Protein AF-A0AAW7XXZ5-F1 (afdb_monomer_lite)

InterPro domains:
  IPR014825 DNA alkylation repair enzyme [PF08713] (9-199)
  IPR016024 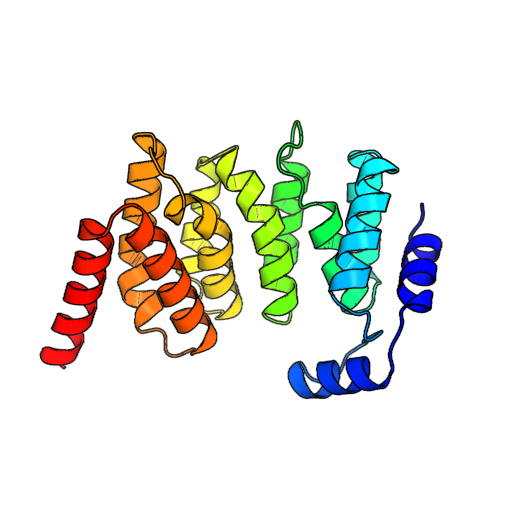Armadillo-type fold [SSF48371] (10-199)

Sequence (214 aa):
MMFDDALGALMTHADTARATELENRFGAGSYLGVPPQAMEELARSWRQEIGTPERLALARALWADGPFEARIMAAKLLTQARIKDDAEIWDQICAWISEAANWAELDALAAAGARRIVTDLSRMETVHTLAKSERVLDRRAALGLSLPLAKLAHPSEAEVNAIDDVLYWLTHALEDSDKDVSRMADTWLKSLGKHDRKRASMVRRVVQSRASDA

Structure (mmCIF, N/CA/C/O backbone):
data_AF-A0AAW7XXZ5-F1
#
_entry.id   AF-A0AAW7XXZ5-F1
#
loop_
_atom_site.group_PDB
_atom_site.id
_atom_site.type_symbol
_atom_site.label_atom_id
_atom_site.label_alt_id
_atom_site.label_comp_id
_atom_site.label_asym_id
_atom_site.label_entity_id
_atom_site.label_seq_id
_atom_site.pdbx_PDB_ins_code
_atom_site.Cartn_x
_atom_site.Cartn_y
_atom_site.Cartn_z
_atom_site.occupancy
_atom_site.B_iso_or_equiv
_atom_site.auth_seq_id
_atom_site.auth_comp_id
_atom_site.auth_asym_id
_atom_site.auth_atom_id
_atom_site.pdbx_PDB_model_num
ATOM 1 N N . MET A 1 1 ? 1.131 -0.268 -25.958 1.00 90.06 1 MET A N 1
ATOM 2 C CA . MET A 1 1 ? 2.371 -0.252 -25.164 1.00 90.06 1 MET A CA 1
ATOM 3 C C . MET A 1 1 ? 2.601 -1.653 -24.649 1.00 90.06 1 MET A C 1
ATOM 5 O O . MET A 1 1 ? 1.714 -2.191 -23.994 1.00 90.06 1 MET A O 1
ATOM 9 N N . MET A 1 2 ? 3.734 -2.241 -25.010 1.00 94.50 2 MET A N 1
ATOM 10 C CA . MET A 1 2 ? 4.159 -3.573 -24.583 1.00 94.50 2 MET A CA 1
ATOM 11 C C . MET A 1 2 ? 5.165 -3.473 -23.429 1.00 94.50 2 MET A C 1
ATOM 13 O O . MET A 1 2 ? 5.576 -2.375 -23.051 1.00 94.50 2 MET A O 1
ATOM 17 N N . PHE A 1 3 ? 5.559 -4.621 -22.871 1.00 97.00 3 PHE A N 1
ATOM 18 C CA . PHE A 1 3 ? 6.560 -4.699 -21.803 1.00 97.00 3 PHE A CA 1
ATOM 19 C C . PHE A 1 3 ? 7.856 -3.957 -22.163 1.00 97.00 3 PHE A C 1
ATOM 21 O O . PHE A 1 3 ? 8.289 -3.103 -21.393 1.00 97.00 3 PHE A O 1
ATOM 28 N N . ASP A 1 4 ? 8.414 -4.207 -23.351 1.00 97.56 4 ASP A N 1
ATOM 29 C CA . ASP A 1 4 ? 9.677 -3.596 -23.786 1.00 97.56 4 ASP A CA 1
ATOM 30 C C . ASP A 1 4 ? 9.578 -2.070 -23.926 1.00 97.56 4 ASP A C 1
ATOM 32 O O . ASP A 1 4 ? 10.497 -1.356 -23.527 1.00 97.56 4 ASP A O 1
ATOM 36 N N . ASP A 1 5 ? 8.445 -1.555 -24.422 1.00 97.19 5 ASP A N 1
ATOM 37 C CA . ASP A 1 5 ? 8.200 -0.110 -24.518 1.00 97.19 5 ASP A CA 1
ATOM 38 C C . ASP A 1 5 ? 8.212 0.535 -23.123 1.00 97.19 5 ASP A C 1
ATOM 40 O O . ASP A 1 5 ? 8.844 1.569 -22.896 1.00 97.19 5 ASP A O 1
ATOM 44 N N . ALA A 1 6 ? 7.505 -0.090 -22.175 1.00 97.69 6 ALA A N 1
ATOM 45 C CA . ALA A 1 6 ? 7.379 0.397 -20.808 1.00 97.69 6 ALA A CA 1
ATOM 46 C C . ALA A 1 6 ? 8.711 0.308 -20.050 1.00 97.69 6 ALA A C 1
ATOM 48 O O . ALA A 1 6 ? 9.088 1.251 -19.352 1.00 97.69 6 ALA A O 1
ATOM 49 N N . LEU A 1 7 ? 9.444 -0.798 -20.206 1.00 98.31 7 LEU A N 1
ATOM 50 C CA . LEU A 1 7 ? 10.763 -0.969 -19.605 1.00 98.31 7 LEU A CA 1
ATOM 51 C C . LEU A 1 7 ? 11.764 0.029 -20.194 1.00 98.31 7 LEU A C 1
ATOM 53 O O . LEU A 1 7 ? 12.467 0.695 -19.438 1.00 98.31 7 LEU A O 1
ATOM 57 N N . GLY A 1 8 ? 11.770 0.207 -21.517 1.00 98.38 8 GLY A N 1
ATOM 58 C CA . GLY A 1 8 ? 12.592 1.212 -22.188 1.00 98.38 8 GLY A CA 1
ATOM 59 C C . GLY A 1 8 ? 12.323 2.621 -21.659 1.00 98.38 8 GLY A C 1
ATOM 60 O O . GLY A 1 8 ? 13.261 3.346 -21.335 1.00 98.38 8 GLY A O 1
ATOM 61 N N . ALA A 1 9 ? 11.051 2.984 -21.475 1.00 98.25 9 ALA A N 1
ATOM 62 C CA . ALA A 1 9 ? 10.656 4.268 -20.899 1.00 98.25 9 ALA A CA 1
ATOM 63 C C . ALA A 1 9 ? 11.022 4.425 -19.411 1.00 98.25 9 ALA A C 1
ATOM 65 O O . ALA A 1 9 ? 11.263 5.541 -18.966 1.00 98.25 9 ALA A O 1
ATOM 66 N N . LEU A 1 10 ? 11.096 3.348 -18.624 1.00 98.44 10 LEU A N 1
ATOM 67 C CA . LEU A 1 10 ? 11.649 3.411 -17.264 1.00 98.44 10 LEU A CA 1
ATOM 68 C C . LEU A 1 10 ? 13.171 3.600 -17.291 1.00 98.44 10 LEU A C 1
ATOM 70 O O . LEU A 1 10 ? 13.712 4.385 -16.514 1.00 98.44 10 LEU A O 1
ATOM 74 N N . MET A 1 11 ? 13.860 2.916 -18.206 1.00 98.12 11 MET A N 1
ATOM 75 C CA . MET A 1 11 ? 15.318 2.963 -18.330 1.00 98.12 11 MET A CA 1
ATOM 76 C C . MET A 1 11 ? 15.852 4.341 -18.738 1.00 98.12 11 MET A C 1
ATOM 78 O O . MET A 1 11 ? 16.968 4.683 -18.352 1.00 98.12 11 MET A O 1
ATOM 82 N N . THR A 1 12 ? 15.074 5.171 -19.445 1.00 98.38 12 THR A N 1
ATOM 83 C CA . THR A 1 12 ? 15.472 6.566 -19.737 1.00 98.38 12 THR A CA 1
ATOM 84 C C . THR A 1 12 ? 15.622 7.425 -18.478 1.00 98.38 12 THR A C 1
ATOM 86 O O . THR A 1 12 ? 16.281 8.462 -18.522 1.00 98.38 12 THR A O 1
ATOM 89 N N . HIS A 1 13 ? 15.037 6.989 -17.359 1.00 98.38 13 HIS A N 1
ATOM 90 C CA . HIS A 1 13 ? 15.106 7.639 -16.053 1.00 98.38 13 HIS A CA 1
ATOM 91 C C . HIS A 1 13 ? 15.919 6.833 -15.026 1.00 98.38 13 HIS A C 1
ATOM 93 O O . HIS A 1 13 ? 15.821 7.112 -13.830 1.00 98.38 13 HIS A O 1
ATOM 99 N N . ALA A 1 14 ? 16.679 5.822 -15.459 1.00 98.06 14 ALA A N 1
ATOM 100 C CA . ALA A 1 14 ? 17.496 5.010 -14.565 1.00 98.06 14 ALA A CA 1
ATOM 101 C C . ALA A 1 14 ? 18.601 5.843 -13.890 1.00 98.06 14 ALA A C 1
ATOM 103 O O . ALA A 1 14 ? 19.218 6.710 -14.510 1.00 98.06 14 ALA A O 1
ATOM 104 N N . ASP A 1 15 ? 18.870 5.540 -12.621 1.00 98.38 15 ASP A N 1
ATOM 105 C CA . ASP A 1 15 ? 19.885 6.202 -11.800 1.00 98.38 15 ASP A CA 1
ATOM 106 C C . ASP A 1 15 ? 20.630 5.147 -10.974 1.00 98.38 15 ASP A C 1
ATOM 108 O O . ASP A 1 15 ? 20.085 4.523 -10.063 1.00 98.38 15 ASP A O 1
ATOM 112 N N . THR A 1 16 ? 21.908 4.946 -11.285 1.00 97.69 16 THR A N 1
ATOM 113 C CA . THR A 1 16 ? 22.735 3.907 -10.660 1.00 97.69 16 THR A CA 1
ATOM 114 C C . THR A 1 16 ? 23.033 4.175 -9.186 1.00 97.69 16 THR A C 1
ATOM 116 O O . THR A 1 16 ? 23.140 3.225 -8.404 1.00 97.69 16 THR A O 1
ATOM 119 N N . ALA A 1 17 ? 23.131 5.443 -8.772 1.00 98.12 17 ALA A N 1
ATOM 120 C CA . ALA A 1 17 ? 23.340 5.789 -7.369 1.00 98.12 17 ALA A CA 1
ATOM 121 C C . ALA A 1 17 ? 22.099 5.411 -6.558 1.00 98.12 17 ALA A C 1
ATOM 123 O O . ALA A 1 17 ? 22.195 4.729 -5.537 1.00 98.12 17 ALA A O 1
ATOM 124 N N . ARG A 1 18 ? 20.917 5.752 -7.077 1.00 98.12 18 ARG A N 1
ATOM 125 C CA . ARG A 1 18 ? 19.644 5.384 -6.456 1.00 98.12 18 ARG A CA 1
ATOM 126 C C . ARG A 1 18 ? 19.386 3.876 -6.486 1.00 98.12 18 ARG A C 1
ATOM 128 O O . ARG A 1 18 ? 18.868 3.340 -5.511 1.00 98.12 18 ARG A O 1
ATOM 135 N N . ALA A 1 19 ? 19.769 3.180 -7.556 1.00 98.19 19 ALA A N 1
ATOM 136 C CA . ALA A 1 19 ? 19.706 1.719 -7.614 1.00 98.19 19 ALA A CA 1
ATOM 137 C C . ALA A 1 19 ? 20.541 1.080 -6.489 1.00 98.19 19 ALA A C 1
ATOM 139 O O . ALA A 1 19 ? 20.056 0.195 -5.788 1.00 98.19 19 ALA A O 1
ATOM 140 N N . THR A 1 20 ? 21.745 1.608 -6.243 1.00 98.19 20 THR A N 1
ATOM 141 C CA . THR A 1 20 ? 22.618 1.170 -5.138 1.00 98.19 20 THR A CA 1
ATOM 142 C C . THR A 1 20 ? 21.987 1.451 -3.769 1.00 98.19 20 THR A C 1
ATOM 144 O O . THR A 1 20 ? 22.041 0.617 -2.867 1.00 98.19 20 THR A O 1
ATOM 147 N N . GLU A 1 21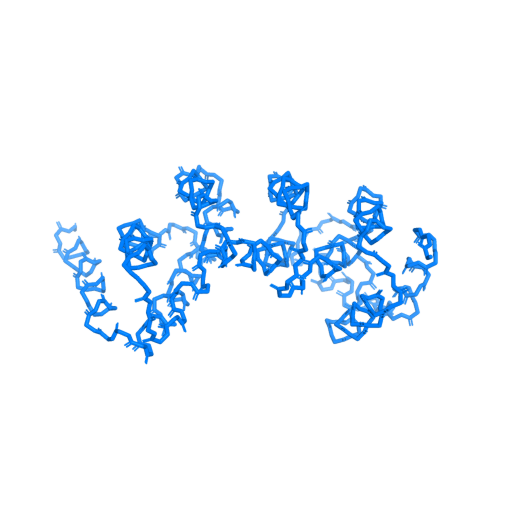 ? 21.352 2.614 -3.584 1.00 98.00 21 GLU A N 1
ATOM 148 C CA . GLU A 1 21 ? 20.611 2.921 -2.351 1.00 98.00 21 GLU A CA 1
ATOM 149 C C . GLU A 1 21 ? 19.459 1.939 -2.102 1.00 98.00 21 GLU A C 1
ATOM 151 O O . GLU A 1 21 ? 19.226 1.538 -0.959 1.00 98.00 21 GLU A O 1
ATOM 156 N N . LEU A 1 22 ? 18.733 1.558 -3.156 1.00 97.81 22 LEU A N 1
ATOM 157 C CA . LEU A 1 22 ? 17.631 0.603 -3.072 1.00 97.81 22 LEU A CA 1
ATOM 158 C C . LEU A 1 22 ? 18.133 -0.801 -2.739 1.00 97.81 22 LEU A C 1
ATOM 160 O O . LEU A 1 22 ? 17.571 -1.426 -1.843 1.00 97.81 22 LEU A O 1
ATOM 164 N N . GLU A 1 23 ? 19.215 -1.256 -3.369 1.00 97.62 23 GLU A N 1
ATOM 165 C CA . GLU A 1 23 ? 19.845 -2.539 -3.047 1.00 97.62 23 GLU A CA 1
ATOM 166 C C . GLU A 1 23 ? 20.339 -2.578 -1.594 1.00 97.62 23 GLU A C 1
ATOM 168 O O . GLU A 1 23 ? 20.050 -3.523 -0.863 1.00 97.62 23 GLU A O 1
ATOM 173 N N . ASN A 1 24 ? 20.979 -1.510 -1.111 1.00 97.69 24 ASN A N 1
ATOM 174 C CA . ASN A 1 24 ? 21.383 -1.407 0.297 1.00 97.69 24 ASN A CA 1
ATOM 175 C C . ASN A 1 24 ? 20.189 -1.444 1.263 1.00 97.69 24 ASN A C 1
ATOM 177 O O . ASN A 1 24 ? 20.318 -1.888 2.404 1.00 97.69 24 ASN A O 1
ATOM 181 N N . ARG A 1 25 ? 19.026 -0.947 0.829 1.00 95.75 25 ARG A N 1
ATOM 182 C CA . ARG A 1 25 ? 17.822 -0.851 1.658 1.00 95.75 25 ARG A CA 1
ATOM 183 C C . ARG A 1 25 ? 16.976 -2.120 1.653 1.00 95.75 25 ARG A C 1
ATOM 185 O O . ARG A 1 25 ? 16.357 -2.425 2.670 1.00 95.75 25 ARG A O 1
ATOM 192 N N . PHE A 1 26 ? 16.897 -2.802 0.516 1.00 95.81 26 PHE A N 1
ATOM 193 C CA . PHE A 1 26 ? 15.980 -3.918 0.273 1.00 95.81 26 PHE A CA 1
ATOM 194 C C . PHE A 1 26 ? 16.690 -5.255 0.032 1.00 95.81 26 PHE A C 1
ATOM 196 O O . PHE A 1 26 ? 16.030 -6.289 -0.015 1.00 95.81 26 PHE A O 1
ATOM 203 N N . GLY A 1 27 ? 18.021 -5.251 -0.049 1.00 96.12 27 GLY A N 1
ATOM 204 C CA . GLY A 1 27 ? 18.838 -6.419 -0.352 1.00 96.12 27 GLY A CA 1
ATOM 205 C C . GLY A 1 27 ? 19.036 -6.631 -1.852 1.00 96.12 27 GLY A C 1
ATOM 206 O O . GLY A 1 27 ? 18.549 -5.861 -2.684 1.00 96.12 27 GLY A O 1
ATOM 207 N N . ALA A 1 28 ? 19.760 -7.703 -2.180 1.00 95.00 28 ALA A N 1
ATOM 208 C CA . ALA A 1 28 ? 20.090 -8.076 -3.552 1.00 95.00 28 ALA A CA 1
ATOM 209 C C . ALA A 1 28 ? 18.830 -8.198 -4.425 1.00 95.00 28 ALA A C 1
ATOM 211 O O . ALA A 1 28 ? 17.847 -8.832 -4.039 1.00 95.00 28 ALA A O 1
ATOM 212 N N . GLY A 1 29 ? 18.871 -7.602 -5.615 1.00 94.81 29 GLY A N 1
ATOM 213 C CA . GLY A 1 29 ? 17.735 -7.552 -6.530 1.00 94.81 29 GLY A CA 1
ATOM 214 C C . GLY A 1 29 ? 18.048 -6.752 -7.790 1.00 94.81 29 GLY A C 1
ATOM 215 O O . GLY A 1 29 ? 19.158 -6.254 -7.965 1.00 94.81 29 GLY A O 1
ATOM 216 N N . SER A 1 30 ? 17.065 -6.633 -8.683 1.00 96.88 30 SER A N 1
ATOM 217 C CA . SER A 1 30 ? 17.185 -5.809 -9.888 1.00 96.88 30 SER A CA 1
ATOM 218 C C . SER A 1 30 ? 16.520 -4.454 -9.663 1.00 96.88 30 SER A C 1
ATOM 220 O O . SER A 1 30 ? 15.302 -4.383 -9.487 1.00 96.88 30 SER A O 1
ATOM 222 N N . TYR A 1 31 ? 17.325 -3.392 -9.671 1.00 98.38 31 TYR A N 1
ATOM 223 C CA . TYR A 1 31 ? 16.888 -2.016 -9.446 1.00 98.38 31 TYR A CA 1
ATOM 224 C C . TYR A 1 31 ? 17.361 -1.130 -10.595 1.00 98.38 31 TYR A C 1
ATOM 226 O O . TYR A 1 31 ? 18.536 -1.141 -10.960 1.00 98.38 31 TYR A O 1
ATOM 234 N N . LEU A 1 32 ? 16.447 -0.338 -11.147 1.00 98.44 32 LEU A N 1
ATOM 235 C CA . LEU A 1 32 ? 16.759 0.689 -12.142 1.00 98.44 32 LEU A CA 1
ATOM 236 C C . LEU A 1 32 ? 17.133 2.022 -11.483 1.00 98.44 32 LEU A C 1
ATOM 238 O O . LEU A 1 32 ? 17.777 2.861 -12.107 1.00 98.44 32 LEU A O 1
ATOM 242 N N . GLY A 1 33 ? 16.700 2.243 -10.240 1.00 98.38 33 GLY A N 1
ATOM 243 C CA . GLY A 1 33 ? 16.868 3.502 -9.531 1.00 98.38 33 GLY A CA 1
ATOM 244 C C . GLY A 1 33 ? 15.980 4.623 -10.061 1.00 98.38 33 GLY A C 1
ATOM 245 O O . GLY A 1 33 ? 16.324 5.787 -9.909 1.00 98.38 33 GLY A O 1
ATOM 246 N N . VAL A 1 34 ? 14.830 4.323 -10.673 1.00 98.62 34 VAL A N 1
ATOM 247 C CA . VAL A 1 34 ? 13.966 5.380 -11.226 1.00 98.62 34 VAL A CA 1
ATOM 248 C C . VAL A 1 34 ? 13.442 6.288 -10.097 1.00 98.62 34 VAL A C 1
ATOM 250 O O . VAL A 1 34 ? 12.905 5.798 -9.090 1.00 98.62 34 VAL A O 1
ATOM 253 N N . PRO A 1 35 ? 13.553 7.625 -10.220 1.00 97.81 35 PRO A N 1
ATOM 254 C CA . PRO A 1 35 ? 13.011 8.544 -9.229 1.00 97.81 35 PRO A CA 1
ATOM 255 C C . PRO A 1 35 ? 11.487 8.391 -9.059 1.00 97.81 35 PRO A C 1
ATOM 257 O O . PRO A 1 35 ? 10.765 8.263 -10.052 1.00 97.81 35 PRO A O 1
ATOM 260 N N . PRO A 1 36 ? 10.942 8.485 -7.827 1.00 96.19 36 PRO A N 1
ATOM 261 C CA . PRO A 1 36 ? 9.506 8.333 -7.591 1.00 96.19 36 PRO A CA 1
ATOM 262 C C . PRO A 1 36 ? 8.649 9.308 -8.397 1.00 96.19 36 PRO A C 1
ATOM 264 O O . PRO A 1 36 ? 7.583 8.931 -8.873 1.00 96.19 36 PRO A O 1
ATOM 267 N N . GLN A 1 37 ? 9.126 10.542 -8.580 1.00 97.06 37 GLN A N 1
ATOM 268 C CA . GLN A 1 37 ? 8.427 11.553 -9.367 1.00 97.06 37 GLN A CA 1
ATOM 269 C C . GLN A 1 37 ? 8.318 11.164 -10.850 1.00 97.06 37 GLN A C 1
ATOM 271 O O . GLN A 1 37 ? 7.230 11.263 -11.411 1.00 97.06 37 GLN A O 1
ATOM 276 N N . ALA A 1 38 ? 9.396 10.652 -11.452 1.00 98.25 38 ALA A N 1
ATOM 277 C CA . ALA A 1 38 ? 9.376 10.178 -12.836 1.00 98.25 38 ALA A CA 1
ATOM 278 C C . ALA A 1 38 ? 8.381 9.017 -13.008 1.00 98.25 38 ALA A C 1
ATOM 280 O O . ALA A 1 38 ? 7.584 9.010 -13.944 1.00 98.25 38 ALA A O 1
ATOM 281 N N . MET A 1 39 ? 8.336 8.081 -12.049 1.00 98.25 39 MET A N 1
ATOM 282 C CA . MET A 1 39 ? 7.334 7.009 -12.064 1.00 98.25 39 MET A CA 1
ATOM 283 C C . MET A 1 39 ? 5.893 7.536 -11.966 1.00 98.25 39 MET A C 1
ATOM 285 O O . MET A 1 39 ? 5.002 7.001 -12.618 1.00 98.25 39 MET A O 1
ATOM 289 N N . GLU A 1 40 ? 5.628 8.566 -11.159 1.00 97.75 40 GLU A N 1
ATOM 290 C CA . GLU A 1 40 ? 4.288 9.170 -11.073 1.00 97.75 40 GLU A CA 1
ATOM 291 C C . GLU A 1 40 ? 3.871 9.866 -12.376 1.00 97.75 40 GLU A C 1
ATOM 293 O O . GLU A 1 40 ? 2.706 9.794 -12.775 1.00 97.75 40 GLU A O 1
ATOM 298 N N . GLU A 1 41 ? 4.810 10.537 -13.042 1.00 98.19 41 GLU A N 1
ATOM 299 C CA . GLU A 1 41 ? 4.584 11.203 -14.327 1.00 98.19 41 GLU A CA 1
ATOM 300 C C . GLU A 1 41 ? 4.291 10.185 -15.436 1.00 98.19 41 GLU A C 1
ATOM 302 O O . GLU A 1 41 ? 3.247 10.287 -16.088 1.00 98.19 41 GLU A O 1
ATOM 307 N N . LEU A 1 42 ? 5.121 9.144 -15.564 1.00 98.31 42 LEU A N 1
ATOM 308 C CA . LEU A 1 42 ? 4.903 8.035 -16.500 1.00 98.31 42 LEU A CA 1
ATOM 309 C C . LEU A 1 42 ? 3.574 7.320 -16.230 1.00 98.31 42 LEU A C 1
ATOM 311 O O . LEU A 1 42 ? 2.746 7.190 -17.130 1.00 98.31 42 LEU A O 1
ATOM 315 N N . ALA A 1 43 ? 3.301 6.944 -14.975 1.00 97.75 43 ALA A N 1
ATOM 316 C CA . ALA A 1 43 ? 2.052 6.280 -14.607 1.00 97.75 43 ALA A CA 1
ATOM 317 C C . ALA A 1 43 ? 0.818 7.135 -14.923 1.00 97.75 43 ALA A C 1
ATOM 319 O O . ALA A 1 43 ? -0.256 6.606 -15.219 1.00 97.75 43 ALA A O 1
ATOM 320 N N . ARG A 1 44 ? 0.918 8.465 -14.812 1.00 96.75 44 ARG A N 1
ATOM 321 C CA . ARG A 1 44 ? -0.167 9.372 -15.202 1.00 96.75 44 ARG A CA 1
ATOM 322 C C . ARG A 1 44 ? -0.385 9.346 -16.713 1.00 96.75 44 ARG A C 1
ATOM 324 O O . ARG A 1 44 ? -1.534 9.172 -17.110 1.00 96.75 44 ARG A O 1
ATOM 331 N N . SER A 1 45 ? 0.679 9.467 -17.509 1.00 97.19 45 SER A N 1
ATOM 332 C CA . SER A 1 45 ? 0.605 9.430 -18.979 1.00 97.19 45 SER A CA 1
ATOM 333 C C . SER A 1 45 ? 0.023 8.104 -19.469 1.00 97.19 45 SER A C 1
ATOM 335 O O . SER A 1 45 ? -1.000 8.070 -20.147 1.00 97.19 45 SER A O 1
ATOM 337 N N . TRP A 1 46 ? 0.574 6.980 -19.004 1.00 97.50 46 TRP A N 1
ATOM 338 C CA . TRP A 1 46 ? 0.173 5.649 -19.469 1.00 97.50 46 TRP A CA 1
ATOM 339 C C . TRP A 1 46 ? -1.278 5.318 -19.126 1.00 97.50 46 TRP A C 1
ATOM 341 O O . TRP A 1 46 ? -1.973 4.678 -19.907 1.00 97.50 46 TRP A O 1
ATOM 351 N N . ARG A 1 47 ? -1.792 5.787 -17.982 1.00 96.06 47 ARG A N 1
ATOM 352 C CA . ARG A 1 47 ? -3.211 5.604 -17.632 1.00 96.06 47 ARG A CA 1
ATOM 353 C C . ARG A 1 47 ? -4.169 6.419 -18.500 1.00 96.06 47 ARG A C 1
ATOM 355 O O . ARG A 1 47 ? -5.349 6.083 -18.515 1.00 96.06 47 ARG A O 1
ATOM 362 N N . GLN A 1 48 ? -3.698 7.486 -19.145 1.00 94.56 48 GLN A N 1
ATOM 363 C CA . GLN A 1 48 ? -4.487 8.278 -20.093 1.00 94.56 48 GLN A CA 1
ATOM 364 C C . GLN A 1 48 ? -4.459 7.664 -21.496 1.00 94.56 48 GLN A C 1
ATOM 366 O O . GLN A 1 48 ? -5.450 7.746 -22.214 1.00 94.56 48 GLN A O 1
ATOM 371 N N . GLU A 1 49 ? -3.345 7.034 -21.863 1.00 94.88 49 GLU A N 1
ATOM 372 C CA . GLU A 1 49 ? -3.117 6.469 -23.197 1.00 94.88 49 GLU A CA 1
ATOM 373 C C . GLU A 1 49 ? -3.608 5.020 -23.342 1.00 94.88 49 GLU A C 1
ATOM 375 O O . GLU A 1 49 ? -4.004 4.610 -24.432 1.00 94.88 49 GLU A O 1
ATOM 380 N N . ILE A 1 50 ? -3.580 4.232 -22.261 1.00 95.12 50 ILE A N 1
ATOM 381 C CA . ILE A 1 50 ? -3.850 2.789 -22.287 1.00 95.12 50 ILE A CA 1
ATOM 382 C C . ILE A 1 50 ? -5.214 2.485 -21.656 1.00 95.12 50 ILE A C 1
ATOM 384 O O . ILE A 1 50 ? -5.506 2.892 -20.526 1.00 95.12 50 ILE A O 1
ATOM 388 N N . GLY A 1 51 ? -6.034 1.715 -22.378 1.00 93.31 51 GLY A N 1
ATOM 389 C CA . GLY A 1 51 ? -7.308 1.180 -21.896 1.00 93.31 51 GLY A CA 1
ATOM 390 C C . GLY A 1 51 ? -7.149 0.262 -20.679 1.00 93.31 51 GLY A C 1
ATOM 391 O O . GLY A 1 51 ? -6.073 -0.251 -20.390 1.00 93.31 51 GLY A O 1
ATOM 392 N N . THR A 1 52 ? -8.224 0.060 -19.911 1.00 93.94 52 THR A N 1
ATOM 393 C CA . THR A 1 52 ? -8.145 -0.730 -18.664 1.00 93.94 52 THR A CA 1
ATOM 394 C C . THR A 1 52 ? -7.715 -2.190 -18.888 1.00 93.94 52 THR A C 1
ATOM 396 O O . THR A 1 52 ? -6.830 -2.624 -18.146 1.00 93.94 52 THR A O 1
ATOM 399 N N . PRO A 1 53 ? -8.263 -2.938 -19.871 1.00 94.19 53 PRO A N 1
ATOM 400 C CA . PRO A 1 53 ? -7.836 -4.316 -20.129 1.00 94.19 53 PRO A CA 1
ATOM 401 C C . PRO A 1 53 ? -6.354 -4.416 -20.513 1.00 94.19 53 PRO A C 1
ATOM 403 O O . PRO A 1 53 ? -5.603 -5.187 -19.915 1.00 94.19 53 PRO A O 1
ATOM 406 N N . GLU A 1 54 ? -5.900 -3.577 -21.446 1.00 96.25 54 GLU A N 1
ATOM 407 C CA . GLU A 1 54 ? -4.507 -3.550 -21.902 1.00 96.25 54 GLU A CA 1
ATOM 408 C C . GLU A 1 54 ? -3.564 -3.123 -20.775 1.00 96.25 54 GLU A C 1
ATOM 410 O O . GLU A 1 54 ? -2.454 -3.636 -20.645 1.00 96.25 54 GLU A O 1
ATOM 415 N N . ARG A 1 55 ? -4.018 -2.216 -19.909 1.00 96.69 55 ARG A N 1
ATOM 416 C CA . ARG A 1 55 ? -3.262 -1.761 -18.745 1.00 96.69 55 ARG A CA 1
ATOM 417 C C . ARG A 1 55 ? -3.104 -2.850 -17.690 1.00 96.69 55 ARG A C 1
ATOM 419 O O . ARG A 1 55 ? -2.040 -2.929 -17.084 1.00 96.69 55 ARG A O 1
ATOM 426 N N . LEU A 1 56 ? -4.127 -3.676 -17.462 1.00 97.44 56 LEU A N 1
ATOM 427 C CA . LEU A 1 56 ? -4.007 -4.835 -16.575 1.00 97.44 56 LEU A CA 1
ATOM 428 C C . LEU A 1 56 ? -3.026 -5.864 -17.153 1.00 97.44 56 LEU A C 1
ATOM 430 O O . LEU A 1 56 ? -2.173 -6.359 -16.419 1.00 97.44 56 LEU A O 1
ATOM 434 N N . ALA A 1 57 ? -3.089 -6.129 -18.461 1.00 97.94 57 ALA A N 1
ATOM 435 C CA . ALA A 1 57 ? -2.136 -7.010 -19.133 1.00 97.94 57 ALA A CA 1
ATOM 436 C C . ALA A 1 57 ? -0.690 -6.489 -19.024 1.00 97.94 57 ALA A C 1
ATOM 438 O O . ALA A 1 57 ? 0.212 -7.243 -18.660 1.00 97.94 57 ALA A O 1
ATOM 439 N N . LEU A 1 58 ? -0.476 -5.188 -19.248 1.00 98.44 58 LEU A N 1
ATOM 440 C CA . LEU A 1 58 ? 0.833 -4.555 -19.074 1.00 98.44 58 LEU A CA 1
ATOM 441 C C . LEU A 1 58 ? 1.312 -4.627 -17.618 1.00 98.44 58 LEU A C 1
ATOM 443 O O . LEU A 1 58 ? 2.465 -4.966 -17.371 1.00 98.44 58 LEU A O 1
ATOM 447 N N . ALA A 1 59 ? 0.437 -4.345 -16.650 1.00 98.56 59 ALA A N 1
ATOM 448 C CA . ALA A 1 59 ? 0.777 -4.434 -15.233 1.00 98.56 59 ALA A CA 1
ATOM 449 C C . ALA A 1 59 ? 1.194 -5.863 -14.838 1.00 98.56 59 ALA A C 1
ATOM 451 O O . ALA A 1 59 ? 2.166 -6.027 -14.108 1.00 98.56 59 ALA A O 1
ATOM 452 N N . ARG A 1 60 ? 0.526 -6.895 -15.372 1.00 98.62 60 ARG A N 1
ATOM 453 C CA . ARG A 1 60 ? 0.928 -8.300 -15.185 1.00 98.62 60 ARG A CA 1
ATOM 454 C C . ARG A 1 60 ? 2.325 -8.590 -15.715 1.00 98.62 60 ARG A C 1
ATOM 456 O O . ARG A 1 60 ? 3.125 -9.151 -14.974 1.00 98.62 60 ARG A O 1
ATOM 463 N N . ALA A 1 61 ? 2.632 -8.164 -16.938 1.00 98.50 61 ALA A N 1
ATOM 464 C CA . ALA A 1 61 ? 3.962 -8.356 -17.517 1.00 98.50 61 ALA A CA 1
ATOM 465 C C . ALA A 1 61 ? 5.051 -7.627 -16.707 1.00 98.50 61 ALA A C 1
ATOM 467 O O . ALA A 1 61 ? 6.077 -8.207 -16.368 1.00 98.50 61 ALA A O 1
ATOM 468 N N . LEU A 1 62 ? 4.800 -6.369 -16.326 1.00 98.62 62 LEU A N 1
ATOM 469 C CA . LEU A 1 62 ? 5.733 -5.582 -15.513 1.00 98.62 62 LEU A CA 1
ATOM 470 C C . LEU A 1 62 ? 5.972 -6.189 -14.126 1.00 98.62 62 LEU A C 1
ATOM 472 O O . LEU A 1 62 ? 7.079 -6.089 -13.604 1.00 98.62 62 LEU A O 1
ATOM 476 N N . TRP A 1 63 ? 4.949 -6.796 -13.519 1.00 98.56 63 TRP A N 1
ATOM 477 C CA . TRP A 1 63 ? 5.097 -7.438 -12.218 1.00 98.56 63 TRP A CA 1
ATOM 478 C C . TRP A 1 63 ? 5.881 -8.752 -12.292 1.00 98.56 63 TRP A C 1
ATOM 480 O O . TRP A 1 63 ? 6.714 -9.016 -11.422 1.00 98.56 63 TRP A O 1
ATOM 490 N N . ALA A 1 64 ? 5.589 -9.572 -13.305 1.00 97.81 64 ALA A N 1
ATOM 491 C CA . ALA A 1 64 ? 6.162 -10.904 -13.462 1.00 97.81 64 ALA A CA 1
ATOM 492 C C . ALA A 1 64 ? 7.647 -10.860 -13.848 1.00 97.81 64 ALA A C 1
ATOM 494 O O . ALA A 1 64 ? 8.456 -11.541 -13.224 1.00 97.81 64 ALA A O 1
ATOM 495 N N . ASP A 1 65 ? 7.995 -10.027 -14.831 1.00 96.75 65 ASP A N 1
ATOM 496 C CA . ASP A 1 65 ? 9.305 -10.083 -15.494 1.00 96.75 65 ASP A CA 1
ATOM 497 C C . ASP A 1 65 ? 10.151 -8.818 -15.274 1.00 96.75 65 ASP A C 1
ATOM 499 O O . ASP A 1 65 ? 11.298 -8.729 -15.716 1.00 96.75 65 ASP A O 1
ATOM 503 N N . GLY A 1 66 ? 9.585 -7.802 -14.620 1.00 96.88 66 GLY A N 1
ATOM 504 C CA . GLY A 1 66 ? 10.221 -6.504 -14.463 1.00 96.88 66 GLY A CA 1
ATOM 505 C C . GLY A 1 66 ? 11.115 -6.373 -13.220 1.00 96.88 66 GLY A C 1
ATOM 506 O O . GLY A 1 66 ? 10.913 -7.065 -12.218 1.00 96.88 66 GLY A O 1
ATOM 507 N N . PRO A 1 67 ? 12.077 -5.428 -13.237 1.00 97.44 67 PRO A N 1
ATOM 508 C CA . PRO A 1 67 ? 12.823 -5.031 -12.044 1.00 97.44 67 PRO A CA 1
ATOM 509 C C . PRO A 1 67 ? 11.906 -4.361 -11.009 1.00 97.44 67 PRO A C 1
ATOM 511 O O . PRO A 1 67 ? 10.735 -4.075 -11.271 1.00 97.44 67 PRO A O 1
ATOM 514 N N . PHE A 1 68 ? 12.448 -4.047 -9.834 1.00 98.38 68 PHE A N 1
ATOM 515 C CA . PHE A 1 68 ? 11.710 -3.446 -8.720 1.00 98.38 68 PHE A CA 1
ATOM 516 C C . PHE A 1 68 ? 10.801 -2.274 -9.144 1.00 98.38 68 PHE A C 1
ATOM 518 O O . PHE A 1 68 ? 9.609 -2.265 -8.841 1.00 98.38 68 PHE A O 1
ATOM 525 N N . GLU A 1 69 ? 11.304 -1.305 -9.910 1.00 98.56 69 GLU A N 1
ATOM 526 C CA . GLU A 1 69 ? 10.507 -0.151 -10.346 1.00 98.56 69 GLU A CA 1
ATOM 527 C C . GLU A 1 69 ? 9.403 -0.509 -11.347 1.00 98.56 69 GLU A C 1
ATOM 529 O O . GLU A 1 69 ? 8.358 0.143 -11.353 1.00 98.56 69 GLU A O 1
ATOM 534 N N . ALA A 1 70 ? 9.576 -1.564 -12.146 1.00 98.56 70 ALA A N 1
ATOM 535 C CA . ALA A 1 70 ? 8.514 -2.076 -13.008 1.00 98.56 70 ALA A CA 1
ATOM 536 C C . ALA A 1 70 ? 7.385 -2.710 -12.178 1.00 98.56 70 ALA A C 1
ATOM 538 O O . ALA A 1 70 ? 6.213 -2.444 -12.447 1.00 98.56 70 ALA A O 1
ATOM 539 N N . ARG A 1 71 ? 7.710 -3.430 -11.096 1.00 98.56 71 ARG A N 1
ATOM 540 C CA . ARG A 1 71 ? 6.718 -3.952 -10.135 1.00 98.56 71 ARG A CA 1
ATOM 541 C C . ARG A 1 71 ? 5.962 -2.825 -9.428 1.00 98.56 71 ARG A C 1
ATOM 543 O O . ARG A 1 71 ? 4.734 -2.860 -9.325 1.00 98.56 71 ARG A O 1
ATOM 550 N N . ILE A 1 72 ? 6.659 -1.759 -9.028 1.00 98.56 72 ILE A N 1
ATOM 551 C CA . ILE A 1 72 ? 6.011 -0.540 -8.516 1.00 98.56 72 ILE A CA 1
ATOM 552 C C . ILE A 1 72 ? 5.089 0.080 -9.578 1.00 98.56 72 ILE A C 1
ATOM 554 O O . ILE A 1 72 ? 3.961 0.480 -9.272 1.00 98.56 72 ILE A O 1
ATOM 558 N N . MET A 1 73 ? 5.545 0.156 -10.828 1.00 98.62 73 MET A N 1
ATOM 559 C CA . MET A 1 73 ? 4.771 0.709 -11.936 1.00 98.62 73 MET A CA 1
ATOM 560 C C . MET A 1 73 ? 3.510 -0.113 -12.234 1.00 98.62 73 MET A C 1
ATOM 562 O O . MET A 1 73 ? 2.449 0.474 -12.455 1.00 98.62 73 MET A O 1
ATOM 566 N N . ALA A 1 74 ? 3.579 -1.445 -12.144 1.00 98.62 74 ALA A N 1
ATOM 567 C CA . ALA A 1 74 ? 2.423 -2.332 -12.264 1.00 98.62 74 ALA A CA 1
ATOM 568 C C . ALA A 1 74 ? 1.299 -1.935 -11.291 1.00 98.62 74 ALA A C 1
ATOM 570 O O . ALA A 1 74 ? 0.150 -1.745 -11.696 1.00 98.62 74 ALA A O 1
ATOM 571 N N . ALA A 1 75 ? 1.632 -1.689 -10.020 1.00 98.50 75 ALA A N 1
ATOM 572 C CA . ALA A 1 75 ? 0.666 -1.209 -9.033 1.00 98.50 75 ALA A CA 1
ATOM 573 C C . ALA A 1 75 ? 0.152 0.216 -9.341 1.00 98.50 75 ALA A C 1
ATOM 575 O O . ALA A 1 75 ? -1.051 0.498 -9.239 1.00 98.50 75 ALA A O 1
ATOM 576 N N . LYS A 1 76 ? 1.036 1.133 -9.766 1.00 98.38 76 LYS A N 1
ATOM 577 C CA . LYS A 1 76 ? 0.660 2.520 -10.112 1.00 98.38 76 LYS A CA 1
ATOM 578 C C . LYS A 1 76 ? -0.314 2.588 -11.287 1.00 98.38 76 LYS A C 1
ATOM 580 O O . LYS A 1 76 ? -1.262 3.381 -11.242 1.00 98.38 76 LYS A O 1
ATOM 585 N N . LEU A 1 77 ? -0.142 1.729 -12.291 1.00 97.88 77 LEU A N 1
ATOM 586 C CA . LEU A 1 77 ? -1.060 1.600 -13.423 1.00 97.88 77 LEU A CA 1
ATOM 587 C C . LEU A 1 77 ? -2.490 1.280 -12.966 1.00 97.88 77 LEU A C 1
ATOM 589 O O . LEU A 1 77 ? -3.451 1.822 -13.512 1.00 97.88 77 LEU A O 1
ATOM 593 N N . LEU A 1 78 ? -2.647 0.495 -11.900 1.00 97.75 78 LEU A N 1
ATOM 594 C CA . LEU A 1 78 ? -3.955 0.131 -11.347 1.00 97.75 78 LEU A CA 1
ATOM 595 C C . LEU A 1 78 ? -4.488 1.146 -10.316 1.00 97.75 78 LEU A C 1
ATOM 597 O O . LEU A 1 78 ? -5.624 1.037 -9.855 1.00 97.75 78 LEU A O 1
ATOM 601 N N . THR A 1 79 ? -3.732 2.192 -9.961 1.00 96.44 79 THR A N 1
ATOM 602 C CA . THR A 1 79 ? -4.101 3.176 -8.918 1.00 96.44 79 THR A CA 1
ATOM 603 C C . THR A 1 79 ? -5.073 4.263 -9.417 1.00 96.44 79 THR A C 1
ATOM 605 O O . THR A 1 79 ? -4.822 5.457 -9.293 1.00 96.44 79 THR A O 1
ATOM 608 N N . GLN A 1 80 ? -6.210 3.897 -10.010 1.00 93.38 80 GLN A N 1
ATOM 609 C CA . GLN A 1 80 ? -7.246 4.853 -10.449 1.00 93.38 80 GLN A CA 1
ATOM 610 C C . GLN A 1 80 ? -8.427 4.892 -9.470 1.00 93.38 80 GLN A C 1
ATOM 612 O O . GLN A 1 80 ? -8.782 3.865 -8.913 1.00 93.38 80 GLN A O 1
ATOM 617 N N . ALA A 1 81 ? -9.055 6.050 -9.242 1.00 89.81 81 ALA A N 1
ATOM 618 C CA . ALA A 1 81 ? -10.143 6.158 -8.259 1.00 89.81 81 ALA A CA 1
ATOM 619 C C . ALA A 1 81 ? -11.402 5.358 -8.630 1.00 89.81 81 ALA A C 1
ATOM 621 O O . ALA A 1 81 ? -12.084 4.862 -7.746 1.00 89.81 81 ALA A O 1
ATOM 622 N N . ARG A 1 82 ? -11.705 5.245 -9.927 1.00 89.94 82 ARG A N 1
ATOM 623 C CA . ARG A 1 82 ? -12.853 4.498 -10.445 1.00 89.94 82 ARG A CA 1
ATOM 624 C C . ARG A 1 82 ? -12.380 3.580 -11.556 1.00 89.94 82 ARG A C 1
ATOM 626 O O . ARG A 1 82 ? -11.754 4.053 -12.504 1.00 89.94 82 ARG A O 1
ATOM 633 N N . ILE A 1 83 ? -12.686 2.299 -11.422 1.00 92.38 83 ILE A N 1
ATOM 634 C CA . ILE A 1 83 ? -12.538 1.293 -12.466 1.00 92.38 83 ILE A CA 1
ATOM 635 C C . ILE A 1 83 ? -13.834 0.488 -12.445 1.00 92.38 83 ILE A C 1
ATOM 637 O O . ILE A 1 83 ? -14.301 0.112 -11.374 1.00 92.38 83 ILE A O 1
ATOM 641 N N . LYS A 1 84 ? -14.462 0.318 -13.608 1.00 89.81 84 LYS A N 1
ATOM 642 C CA . LYS A 1 84 ? -15.692 -0.466 -13.721 1.00 89.81 84 LYS A CA 1
ATOM 643 C C . LYS A 1 84 ? -15.335 -1.954 -13.675 1.00 89.81 84 LYS A C 1
ATOM 645 O O . LYS A 1 84 ? -14.322 -2.320 -14.263 1.00 89.81 84 LYS A O 1
ATOM 650 N N . ASP A 1 85 ? -16.166 -2.763 -13.020 1.00 91.06 85 ASP A N 1
ATOM 651 C CA . ASP A 1 85 ? -16.028 -4.224 -12.964 1.00 91.06 85 ASP A CA 1
ATOM 652 C C . ASP A 1 85 ? -14.611 -4.652 -12.512 1.00 91.06 85 ASP A C 1
ATOM 654 O O . ASP A 1 85 ? -13.929 -5.443 -13.155 1.00 91.06 85 ASP A O 1
ATOM 658 N N . ASP A 1 86 ? -14.134 -4.078 -11.399 1.00 96.25 86 ASP A N 1
ATOM 659 C CA . ASP A 1 86 ? -12.736 -4.156 -10.948 1.00 96.25 86 ASP A CA 1
ATOM 660 C C . ASP A 1 86 ? -12.366 -5.440 -10.177 1.00 96.25 86 ASP A C 1
ATOM 662 O O . ASP A 1 86 ? -11.324 -5.474 -9.522 1.00 96.25 86 ASP A O 1
ATOM 666 N N . ALA A 1 87 ? -13.187 -6.492 -10.253 1.00 96.94 87 ALA A N 1
ATOM 667 C CA . ALA A 1 87 ? -12.972 -7.752 -9.535 1.00 96.94 87 ALA A CA 1
ATOM 668 C C . ALA A 1 87 ? -11.630 -8.408 -9.901 1.00 96.94 87 ALA A C 1
ATOM 670 O O . ALA A 1 87 ? -10.821 -8.681 -9.022 1.00 96.94 87 ALA A O 1
ATOM 671 N N . GLU A 1 88 ? -11.330 -8.538 -11.196 1.00 97.62 88 GLU A N 1
ATOM 672 C CA . GLU A 1 88 ? -10.064 -9.127 -11.657 1.00 97.62 88 GLU A CA 1
ATOM 673 C C . GLU A 1 88 ? -8.842 -8.308 -11.200 1.00 97.62 88 GLU A C 1
ATOM 675 O O . GLU A 1 88 ? -7.782 -8.849 -10.888 1.00 97.62 88 GLU A O 1
ATOM 680 N N . ILE A 1 89 ? -8.992 -6.983 -11.124 1.00 98.06 89 ILE A N 1
ATOM 681 C CA . ILE A 1 89 ? -7.943 -6.080 -10.638 1.00 98.06 89 ILE A CA 1
ATOM 682 C C . ILE A 1 89 ? -7.733 -6.261 -9.138 1.00 98.06 89 ILE A C 1
ATOM 684 O O . ILE A 1 89 ? -6.592 -6.252 -8.679 1.00 98.06 89 ILE A O 1
ATOM 688 N N . TRP A 1 90 ? -8.816 -6.403 -8.373 1.00 98.38 90 TRP A N 1
ATOM 689 C CA . TRP A 1 90 ? -8.742 -6.684 -6.946 1.00 98.38 90 TRP A CA 1
ATOM 690 C C . TRP A 1 90 ? -8.022 -8.007 -6.676 1.00 98.38 90 TRP A C 1
ATOM 692 O O . TRP A 1 90 ? -7.037 -8.008 -5.938 1.00 98.38 90 TRP A O 1
ATOM 702 N N . ASP A 1 91 ? -8.436 -9.085 -7.341 1.00 98.38 91 ASP A N 1
ATOM 703 C CA . ASP A 1 91 ? -7.829 -10.410 -7.184 1.00 98.38 91 ASP A CA 1
ATOM 704 C C . ASP A 1 91 ? -6.337 -10.379 -7.529 1.00 98.38 91 ASP A C 1
ATOM 706 O O . ASP A 1 91 ? -5.503 -10.918 -6.797 1.00 98.38 91 ASP A O 1
ATOM 710 N N . GLN A 1 92 ? -5.978 -9.661 -8.599 1.00 98.62 92 GLN A N 1
ATOM 711 C CA . GLN A 1 92 ? -4.586 -9.491 -8.993 1.00 98.62 92 GLN A CA 1
ATOM 712 C C . GLN A 1 92 ? -3.762 -8.738 -7.941 1.00 98.62 92 GLN A C 1
ATOM 714 O O . GLN A 1 92 ? -2.634 -9.136 -7.645 1.00 98.62 92 GLN A O 1
ATOM 719 N N . ILE A 1 93 ? -4.310 -7.664 -7.364 1.00 98.62 93 ILE A N 1
ATOM 720 C CA . ILE A 1 93 ? -3.649 -6.912 -6.290 1.00 98.62 93 ILE A CA 1
ATOM 721 C C . ILE A 1 93 ? -3.459 -7.805 -5.060 1.00 98.62 93 ILE A C 1
ATOM 723 O O . ILE A 1 93 ? -2.389 -7.769 -4.459 1.00 98.62 93 ILE A O 1
ATOM 727 N N . CYS A 1 94 ? -4.449 -8.619 -4.691 1.00 98.50 94 CYS A N 1
ATOM 728 C CA . CYS A 1 94 ? -4.337 -9.549 -3.566 1.00 98.50 94 CYS A CA 1
ATOM 729 C C . CYS A 1 94 ? -3.249 -10.607 -3.790 1.00 98.50 94 CYS A C 1
ATOM 731 O O . CYS A 1 94 ? -2.449 -10.848 -2.883 1.00 98.50 94 CYS A O 1
ATOM 733 N N . ALA A 1 95 ? -3.166 -11.178 -4.996 1.00 98.50 95 ALA A N 1
ATOM 734 C CA . ALA A 1 95 ? -2.087 -12.095 -5.361 1.00 98.50 95 ALA A CA 1
ATOM 735 C C . ALA A 1 95 ? -0.714 -11.419 -5.211 1.00 98.50 95 ALA A C 1
ATOM 737 O O . ALA A 1 95 ? 0.157 -11.918 -4.501 1.00 98.50 95 ALA A O 1
ATOM 738 N N . TRP A 1 96 ? -0.553 -10.213 -5.758 1.00 98.69 96 TRP A N 1
ATOM 739 C CA . TRP A 1 96 ? 0.697 -9.458 -5.655 1.00 98.69 96 TRP A CA 1
ATOM 740 C C . TRP A 1 96 ? 1.040 -9.022 -4.235 1.00 98.69 96 TRP A C 1
ATOM 742 O O . TRP A 1 96 ? 2.214 -8.999 -3.880 1.00 98.69 96 TRP A O 1
ATOM 752 N N . ILE A 1 97 ? 0.046 -8.732 -3.389 1.00 98.44 97 ILE A N 1
ATOM 753 C CA . ILE A 1 97 ? 0.284 -8.489 -1.962 1.00 98.44 97 ILE A CA 1
ATOM 754 C C . ILE A 1 97 ? 0.950 -9.716 -1.350 1.00 98.44 97 ILE A C 1
ATOM 756 O O . ILE A 1 97 ? 1.965 -9.558 -0.682 1.00 98.44 97 ILE A O 1
ATOM 760 N N . SER A 1 98 ? 0.457 -10.927 -1.629 1.00 97.06 98 SER A N 1
ATOM 761 C CA . SER A 1 98 ? 1.056 -12.167 -1.115 1.00 97.06 98 SER A CA 1
ATOM 762 C C . SER A 1 98 ? 2.464 -12.453 -1.662 1.00 97.06 98 SER A C 1
ATOM 764 O O . SER A 1 98 ? 3.243 -13.139 -1.008 1.00 97.06 98 SER A O 1
ATOM 766 N N . GLU A 1 99 ? 2.845 -11.866 -2.795 1.00 97.19 99 GLU A N 1
ATOM 767 C CA . GLU A 1 99 ? 4.168 -12.034 -3.416 1.00 97.19 99 GLU A CA 1
ATOM 768 C C . GLU A 1 99 ? 5.164 -10.918 -3.071 1.00 97.19 99 GLU A C 1
ATOM 770 O O . GLU A 1 99 ? 6.368 -11.098 -3.242 1.00 97.19 99 GLU A O 1
ATOM 775 N N . ALA A 1 100 ? 4.679 -9.756 -2.629 1.00 97.00 100 ALA A N 1
ATOM 776 C CA . ALA A 1 100 ? 5.504 -8.573 -2.428 1.00 97.00 100 ALA A CA 1
ATOM 777 C C . ALA A 1 100 ? 6.648 -8.836 -1.438 1.00 97.00 100 ALA A C 1
ATOM 779 O O . ALA A 1 100 ? 6.432 -9.329 -0.328 1.00 97.00 100 ALA A O 1
ATOM 780 N N . ALA A 1 101 ? 7.865 -8.470 -1.839 1.00 94.38 101 ALA A N 1
ATOM 781 C CA . ALA A 1 101 ? 9.079 -8.799 -1.090 1.00 94.38 101 ALA A CA 1
ATOM 782 C C . ALA A 1 101 ? 9.447 -7.736 -0.046 1.00 94.38 101 ALA A C 1
ATOM 784 O O . ALA A 1 101 ? 10.199 -8.001 0.891 1.00 94.38 101 ALA A O 1
ATOM 785 N N . ASN A 1 102 ? 8.940 -6.512 -0.205 1.00 95.06 102 ASN A N 1
ATOM 786 C CA . ASN A 1 102 ? 9.275 -5.390 0.661 1.00 95.06 102 ASN A CA 1
ATOM 787 C C . ASN A 1 102 ? 8.099 -4.421 0.837 1.00 95.06 102 ASN A C 1
ATOM 789 O O . ASN A 1 102 ? 7.088 -4.463 0.133 1.00 95.06 102 ASN A O 1
ATOM 793 N N . TRP A 1 103 ? 8.251 -3.511 1.800 1.00 93.88 103 TRP A N 1
ATOM 794 C CA . TRP A 1 103 ? 7.204 -2.559 2.156 1.00 93.88 103 TRP A CA 1
ATOM 795 C C . TRP A 1 103 ? 6.894 -1.546 1.046 1.00 93.88 103 TRP A C 1
ATOM 797 O O . TRP A 1 103 ? 5.784 -1.027 1.016 1.00 93.88 103 TRP A O 1
ATOM 807 N N . ALA A 1 104 ? 7.825 -1.250 0.133 1.00 95.50 104 ALA A N 1
ATOM 808 C CA . ALA A 1 104 ? 7.595 -0.263 -0.921 1.00 95.50 104 ALA A CA 1
ATOM 809 C C . ALA A 1 104 ? 6.689 -0.816 -2.032 1.00 95.50 104 ALA A C 1
ATOM 811 O O . ALA A 1 104 ? 5.794 -0.104 -2.494 1.00 95.50 104 ALA A O 1
ATOM 812 N N . GLU A 1 105 ? 6.866 -2.088 -2.405 1.00 97.38 105 GLU A N 1
ATOM 813 C CA . GLU A 1 105 ? 5.918 -2.807 -3.269 1.00 97.38 105 GLU A CA 1
ATOM 814 C C . GLU A 1 105 ? 4.531 -2.842 -2.638 1.00 97.38 105 GLU A C 1
ATOM 816 O O . GLU A 1 105 ? 3.543 -2.469 -3.275 1.00 97.38 105 GLU A O 1
ATOM 821 N N . LEU A 1 106 ? 4.463 -3.204 -1.356 1.00 96.69 106 LEU A N 1
ATOM 822 C CA . LEU A 1 106 ? 3.197 -3.240 -0.639 1.00 96.69 106 LEU A CA 1
ATOM 823 C C . LEU A 1 106 ? 2.518 -1.888 -0.525 1.00 96.69 106 LEU A C 1
ATOM 825 O O . LEU A 1 106 ? 1.307 -1.824 -0.694 1.00 96.69 106 LEU A O 1
ATOM 829 N N . ASP A 1 107 ? 3.247 -0.809 -0.260 1.00 95.19 107 ASP A N 1
ATOM 830 C CA . ASP A 1 107 ? 2.644 0.519 -0.157 1.00 95.19 107 ASP A CA 1
ATOM 831 C C . ASP A 1 107 ? 2.056 0.955 -1.516 1.00 95.19 107 ASP A C 1
ATOM 833 O O . ASP A 1 107 ? 0.976 1.556 -1.562 1.00 95.19 107 ASP A O 1
ATOM 837 N N . ALA A 1 108 ? 2.706 0.60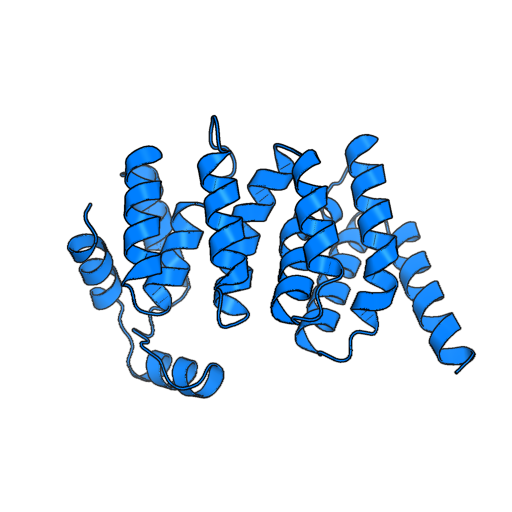0 -2.633 1.00 98.06 108 ALA A N 1
ATOM 838 C CA . ALA A 1 108 ? 2.179 0.844 -3.976 1.00 98.06 108 ALA A CA 1
ATOM 839 C C . ALA A 1 108 ? 0.924 -0.002 -4.266 1.00 98.06 108 ALA A C 1
ATOM 841 O O . ALA A 1 108 ? -0.088 0.530 -4.734 1.00 98.06 108 ALA A O 1
ATOM 842 N N . LEU A 1 109 ? 0.954 -1.296 -3.935 1.00 98.62 109 LEU A N 1
ATOM 843 C CA . LEU A 1 109 ? -0.192 -2.200 -4.073 1.00 98.62 109 LEU A CA 1
ATOM 844 C C . LEU A 1 109 ? -1.361 -1.785 -3.182 1.00 98.62 109 LEU A C 1
ATOM 846 O O . LEU A 1 109 ? -2.501 -1.765 -3.633 1.00 98.62 109 LEU A O 1
ATOM 850 N N . ALA A 1 110 ? -1.091 -1.395 -1.939 1.00 97.50 110 ALA A N 1
ATOM 851 C CA . ALA A 1 110 ? -2.095 -0.935 -0.994 1.00 97.50 110 ALA A CA 1
ATOM 852 C C . ALA A 1 110 ? -2.731 0.375 -1.461 1.00 97.50 110 ALA A C 1
ATOM 854 O O . ALA A 1 110 ? -3.943 0.530 -1.347 1.00 97.50 110 ALA A O 1
ATOM 855 N N . ALA A 1 111 ? -1.968 1.297 -2.059 1.00 97.19 111 ALA A N 1
ATOM 856 C CA . ALA A 1 111 ? -2.535 2.497 -2.675 1.00 97.19 111 ALA A CA 1
ATOM 857 C C . ALA A 1 111 ? -3.517 2.153 -3.808 1.00 97.19 111 ALA A C 1
ATOM 859 O O . ALA A 1 111 ? -4.568 2.798 -3.927 1.00 97.19 111 ALA A O 1
ATOM 860 N N . ALA A 1 112 ? -3.214 1.113 -4.593 1.00 97.94 112 ALA A N 1
ATOM 861 C CA . ALA A 1 112 ? -4.157 0.559 -5.546 1.00 97.94 112 ALA A CA 1
ATOM 862 C C . ALA A 1 112 ? -5.342 -0.103 -4.813 1.00 97.94 112 ALA A C 1
ATOM 864 O O . ALA A 1 112 ? -6.465 0.372 -4.946 1.00 97.94 112 ALA A O 1
ATOM 865 N N . GLY A 1 113 ? -5.160 -1.140 -4.004 1.00 98.31 113 GLY A N 1
ATOM 866 C CA . GLY A 1 113 ? -6.266 -1.861 -3.357 1.00 98.31 113 GLY A CA 1
ATOM 867 C C . GLY A 1 113 ? -7.176 -0.975 -2.490 1.00 98.31 113 GLY A C 1
ATOM 868 O O . GLY A 1 113 ? -8.389 -1.144 -2.471 1.00 98.31 113 GLY A O 1
ATOM 869 N N . ALA A 1 114 ? -6.644 0.081 -1.883 1.00 97.94 114 ALA A N 1
ATOM 870 C CA . ALA A 1 114 ? -7.409 1.054 -1.110 1.00 97.94 114 ALA A CA 1
ATOM 871 C C . ALA A 1 114 ? -8.572 1.696 -1.894 1.00 97.94 114 ALA A C 1
ATOM 873 O O . ALA A 1 114 ? -9.633 1.952 -1.333 1.00 97.94 114 ALA A O 1
ATOM 874 N N . ARG A 1 115 ? -8.420 1.968 -3.199 1.00 97.00 115 ARG A N 1
ATOM 875 C CA . ARG A 1 115 ? -9.527 2.529 -4.010 1.00 97.00 115 ARG A CA 1
ATOM 876 C C . ARG A 1 115 ? -10.601 1.481 -4.342 1.00 97.00 115 ARG A C 1
ATOM 878 O O . ARG A 1 115 ? -11.742 1.853 -4.597 1.00 97.00 115 ARG A O 1
ATOM 885 N N . ARG A 1 116 ? -10.238 0.194 -4.318 1.00 97.50 116 ARG A N 1
ATOM 886 C CA . ARG A 1 116 ? -11.144 -0.949 -4.513 1.00 97.50 116 ARG A CA 1
ATOM 887 C C . ARG A 1 116 ? -12.021 -1.149 -3.282 1.00 97.50 116 ARG A C 1
ATOM 889 O O . ARG A 1 116 ? -13.223 -1.315 -3.439 1.00 97.50 116 ARG A O 1
ATOM 896 N N . ILE A 1 117 ? -11.450 -1.025 -2.082 1.00 96.94 117 ILE A N 1
ATOM 897 C CA . ILE A 1 117 ? -12.195 -1.083 -0.809 1.00 96.94 117 ILE A CA 1
ATOM 898 C C . ILE A 1 117 ? -13.216 0.049 -0.698 1.00 96.94 117 ILE A C 1
ATOM 900 O O . ILE A 1 117 ? -14.347 -0.182 -0.297 1.00 96.94 117 ILE A O 1
ATOM 904 N N . VAL A 1 118 ? -12.847 1.269 -1.105 1.00 93.50 118 VAL A N 1
ATOM 905 C CA . VAL A 1 118 ? -13.784 2.412 -1.113 1.00 93.50 118 VAL A CA 1
ATOM 906 C C . VAL A 1 118 ? -14.993 2.161 -2.027 1.00 93.50 118 VAL A C 1
ATOM 908 O O . VAL A 1 118 ? -16.053 2.735 -1.809 1.00 93.50 118 VAL A O 1
ATOM 911 N N . THR A 1 119 ? -14.838 1.323 -3.055 1.00 93.31 119 THR A N 1
ATOM 912 C CA . THR A 1 119 ? -15.922 0.992 -3.993 1.00 93.31 119 THR A CA 1
ATOM 913 C C . THR A 1 119 ? -16.751 -0.202 -3.514 1.00 93.31 119 THR A C 1
ATOM 915 O O . THR A 1 119 ? -17.948 -0.253 -3.779 1.00 93.31 119 THR A O 1
ATOM 918 N N . ASP A 1 120 ? -16.132 -1.145 -2.802 1.00 96.31 120 ASP A N 1
ATOM 919 C CA . ASP A 1 120 ? -16.765 -2.361 -2.300 1.00 96.31 120 ASP A CA 1
ATOM 920 C C . ASP A 1 120 ? -16.174 -2.746 -0.935 1.00 96.31 120 ASP A C 1
ATOM 922 O O . ASP A 1 120 ? -15.057 -3.265 -0.840 1.00 96.31 120 ASP A O 1
ATOM 926 N N . LEU A 1 121 ? -16.942 -2.489 0.128 1.00 97.25 121 LEU A N 1
ATOM 927 C CA . LEU A 1 121 ? -16.531 -2.76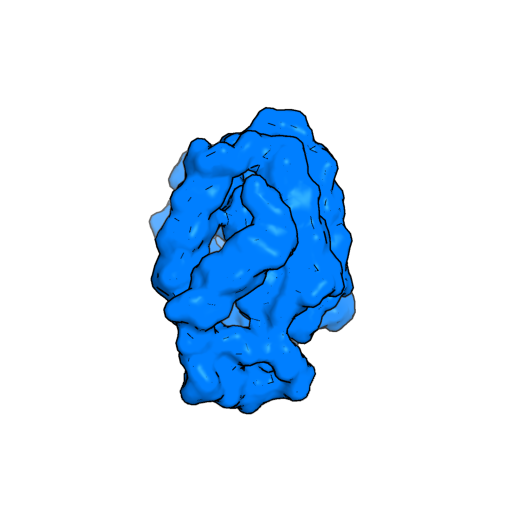0 1.507 1.00 97.25 121 LEU A CA 1
ATOM 928 C C . LEU A 1 121 ? -16.502 -4.251 1.856 1.00 97.25 121 LEU A C 1
ATOM 930 O O . LEU A 1 121 ? -15.871 -4.598 2.853 1.00 97.25 121 LEU A O 1
ATOM 934 N N . SER A 1 122 ? -17.110 -5.142 1.061 1.00 97.44 122 SER A N 1
ATOM 935 C CA . SER A 1 122 ? -17.039 -6.592 1.323 1.00 97.44 122 SER A CA 1
ATOM 936 C C . SER A 1 122 ? -15.590 -7.105 1.313 1.00 97.44 122 SER A C 1
ATOM 938 O O . SER A 1 122 ? -15.224 -8.005 2.067 1.00 97.44 122 SER A O 1
ATOM 940 N N . ARG A 1 123 ? -14.713 -6.420 0.568 1.00 98.38 123 ARG A N 1
ATOM 941 C CA . ARG A 1 123 ? -13.262 -6.649 0.495 1.00 98.38 123 ARG A CA 1
ATOM 942 C C . ARG A 1 123 ? -12.523 -6.454 1.822 1.00 98.38 123 ARG A C 1
ATOM 944 O O . ARG A 1 123 ? -11.369 -6.867 1.949 1.00 98.38 123 ARG A O 1
ATOM 951 N N . MET A 1 124 ? -13.166 -5.857 2.828 1.00 98.38 124 MET A N 1
ATOM 952 C CA . MET A 1 124 ? -12.618 -5.786 4.185 1.00 98.38 124 MET A CA 1
ATOM 953 C C . MET A 1 124 ? -12.418 -7.169 4.815 1.00 98.38 124 MET A C 1
ATOM 955 O O . MET A 1 124 ? -11.551 -7.309 5.672 1.00 98.38 124 MET A O 1
ATOM 959 N N . GLU A 1 125 ? -13.112 -8.215 4.355 1.00 98.12 125 GLU A N 1
ATOM 960 C CA . GLU A 1 125 ? -12.845 -9.594 4.791 1.00 98.12 125 GLU A CA 1
ATOM 961 C C . GLU A 1 125 ? -11.390 -10.020 4.510 1.00 98.12 125 GLU A C 1
ATOM 963 O O . GLU A 1 125 ? -10.701 -10.568 5.380 1.00 98.12 125 GLU A O 1
ATOM 968 N N . THR A 1 126 ? -10.866 -9.676 3.329 1.00 98.50 126 THR A N 1
ATOM 969 C CA . THR A 1 126 ? -9.455 -9.898 2.987 1.00 98.50 126 THR A CA 1
ATOM 970 C C . THR A 1 126 ? -8.532 -9.085 3.894 1.00 98.50 126 THR A C 1
ATOM 972 O O . THR A 1 126 ? -7.526 -9.600 4.380 1.00 98.50 126 THR A O 1
ATOM 975 N N . VAL A 1 127 ? -8.886 -7.827 4.182 1.00 98.56 127 VAL A N 1
ATOM 976 C CA . VAL A 1 127 ? -8.113 -6.951 5.080 1.00 98.56 127 VAL A CA 1
ATOM 977 C C . VAL A 1 127 ? -8.030 -7.540 6.489 1.00 98.56 127 VAL A C 1
ATOM 979 O O . VAL A 1 127 ? -6.954 -7.552 7.085 1.00 98.56 127 VAL A O 1
ATOM 982 N N . HIS A 1 128 ? -9.132 -8.080 7.011 1.00 98.19 128 HIS A N 1
ATOM 983 C CA . HIS A 1 128 ? -9.167 -8.733 8.320 1.00 98.19 128 HIS A CA 1
ATOM 984 C C . HIS A 1 128 ? -8.309 -9.997 8.373 1.00 98.19 128 HIS A C 1
ATOM 986 O O . HIS A 1 128 ? -7.698 -10.276 9.405 1.00 98.19 128 HIS A O 1
ATOM 992 N N . THR A 1 129 ? -8.232 -10.741 7.269 1.00 98.19 129 THR A N 1
ATOM 993 C CA . THR A 1 129 ? -7.342 -11.903 7.155 1.00 98.19 129 THR A CA 1
ATOM 994 C C . THR A 1 129 ? -5.876 -11.470 7.188 1.00 98.19 129 THR A C 1
ATOM 996 O O . THR A 1 129 ? -5.097 -11.992 7.983 1.00 98.19 129 THR A O 1
ATOM 999 N N . LEU A 1 130 ? -5.515 -10.448 6.406 1.00 98.25 130 LEU A N 1
ATOM 1000 C CA . LEU A 1 130 ? -4.160 -9.886 6.379 1.00 98.25 130 LEU A CA 1
ATOM 1001 C C . LEU A 1 130 ? -3.728 -9.330 7.747 1.00 98.25 130 LEU A C 1
ATOM 1003 O O . LEU A 1 130 ? -2.601 -9.562 8.176 1.00 98.25 130 LEU A O 1
ATOM 1007 N N . ALA A 1 131 ? -4.628 -8.653 8.469 1.00 98.00 131 ALA A N 1
ATOM 1008 C CA . ALA A 1 131 ? -4.347 -8.082 9.790 1.00 98.00 131 ALA A CA 1
ATOM 1009 C C . ALA A 1 131 ? -3.981 -9.138 10.852 1.00 98.00 131 ALA A C 1
ATOM 1011 O O . ALA A 1 131 ? -3.318 -8.812 11.836 1.00 98.00 131 ALA A O 1
ATOM 1012 N N . LYS A 1 132 ? -4.398 -10.395 10.652 1.00 96.62 132 LYS A N 1
ATOM 1013 C CA . LYS A 1 132 ? -4.125 -11.532 11.547 1.00 96.62 132 LYS A CA 1
ATOM 1014 C C . LYS A 1 132 ? -2.935 -12.387 11.100 1.00 96.62 132 LYS A C 1
ATOM 1016 O O . LYS A 1 132 ? -2.593 -13.340 11.792 1.00 96.62 132 LYS A O 1
ATOM 1021 N N . SER A 1 133 ? -2.330 -12.083 9.953 1.00 97.00 133 SER A N 1
ATOM 1022 C CA . SER A 1 133 ? -1.231 -12.872 9.396 1.00 97.00 133 SER A CA 1
ATOM 1023 C C . SER A 1 133 ? 0.035 -12.773 10.253 1.00 97.00 133 SER A C 1
ATOM 1025 O O . SER A 1 133 ? 0.393 -11.707 10.765 1.00 97.00 133 SER A O 1
ATOM 1027 N N . GLU A 1 134 ? 0.774 -13.877 10.355 1.00 95.75 134 GLU A N 1
ATOM 1028 C CA . GLU A 1 134 ? 2.107 -13.895 10.967 1.00 95.75 134 GLU A CA 1
ATOM 1029 C C . GLU A 1 134 ? 3.123 -13.094 10.137 1.00 95.75 134 GLU A C 1
ATOM 1031 O O . GLU A 1 134 ? 4.088 -12.544 10.680 1.00 95.75 134 GLU A O 1
ATOM 1036 N N . ARG A 1 135 ? 2.881 -12.943 8.828 1.00 96.06 135 ARG A N 1
ATOM 1037 C CA . ARG A 1 135 ? 3.758 -12.186 7.938 1.00 96.06 135 ARG A CA 1
ATOM 1038 C C . ARG A 1 135 ? 3.599 -10.685 8.179 1.00 96.06 135 ARG A C 1
ATOM 1040 O O . ARG A 1 135 ? 2.554 -10.099 7.913 1.00 96.06 135 ARG A O 1
ATOM 1047 N N . VAL A 1 136 ? 4.682 -10.043 8.615 1.00 96.19 136 VAL A N 1
ATOM 1048 C CA . VAL A 1 136 ? 4.767 -8.590 8.882 1.00 96.19 136 VAL A CA 1
ATOM 1049 C C . VAL A 1 136 ? 4.211 -7.751 7.725 1.00 96.19 136 VAL A C 1
ATOM 1051 O O . VAL A 1 136 ? 3.425 -6.824 7.924 1.00 96.19 136 VAL A O 1
ATOM 1054 N N . LEU A 1 137 ? 4.602 -8.111 6.503 1.00 96.62 137 LEU A N 1
ATOM 1055 C CA . LEU A 1 137 ? 4.188 -7.448 5.272 1.00 96.62 137 LEU A CA 1
ATOM 1056 C C . LEU A 1 137 ? 2.657 -7.472 5.086 1.00 96.62 137 LEU A C 1
ATOM 1058 O O . LEU A 1 137 ? 2.069 -6.447 4.744 1.00 96.62 137 LEU A O 1
ATOM 1062 N N . ASP A 1 138 ? 1.980 -8.569 5.421 1.00 97.75 138 ASP A N 1
ATOM 1063 C CA . ASP A 1 138 ? 0.516 -8.660 5.309 1.00 97.75 138 ASP A CA 1
ATOM 1064 C C . ASP A 1 138 ? -0.184 -7.733 6.301 1.00 97.75 138 ASP A C 1
ATOM 1066 O O . ASP A 1 138 ? -1.096 -6.992 5.928 1.00 97.75 138 ASP A O 1
ATOM 1070 N N . ARG A 1 139 ? 0.285 -7.700 7.553 1.00 97.81 139 ARG A N 1
ATOM 1071 C CA . ARG A 1 139 ? -0.273 -6.797 8.571 1.00 97.81 139 ARG A CA 1
ATOM 1072 C C . ARG A 1 139 ? -0.100 -5.333 8.173 1.00 97.81 139 ARG A C 1
ATOM 1074 O O . ARG A 1 139 ? -1.022 -4.530 8.329 1.00 97.81 139 ARG A O 1
ATOM 1081 N N . ARG A 1 140 ? 1.045 -4.979 7.575 1.00 97.38 140 ARG A N 1
ATOM 1082 C CA . ARG A 1 140 ? 1.254 -3.647 6.985 1.00 97.38 140 ARG A CA 1
ATOM 1083 C C . ARG A 1 140 ? 0.293 -3.385 5.821 1.00 97.38 140 ARG A C 1
ATOM 1085 O O . ARG A 1 140 ? -0.281 -2.297 5.746 1.00 97.38 140 ARG A O 1
ATOM 1092 N N . ALA A 1 141 ? 0.092 -4.363 4.939 1.00 98.00 141 ALA A N 1
ATOM 1093 C CA . ALA A 1 141 ? -0.832 -4.247 3.815 1.00 98.00 141 ALA A CA 1
ATOM 1094 C C . ALA A 1 141 ? -2.267 -3.985 4.296 1.00 98.00 141 ALA A C 1
ATOM 1096 O O . ALA A 1 141 ? -2.926 -3.094 3.762 1.00 98.00 141 ALA A O 1
ATOM 1097 N N . ALA A 1 142 ? -2.722 -4.664 5.355 1.00 98.50 142 ALA A N 1
ATOM 1098 C CA . ALA A 1 142 ? -4.039 -4.440 5.953 1.00 98.50 142 ALA A CA 1
ATOM 1099 C C . ALA A 1 142 ? -4.247 -2.979 6.400 1.00 98.50 142 ALA A C 1
ATOM 1101 O O . ALA A 1 142 ? -5.286 -2.365 6.129 1.00 98.50 142 ALA A O 1
ATOM 1102 N N . LEU A 1 143 ? -3.229 -2.384 7.030 1.00 98.56 143 LEU A N 1
ATOM 1103 C CA . LEU A 1 143 ? -3.240 -0.974 7.428 1.00 98.56 143 LEU A CA 1
ATOM 1104 C C . LEU A 1 143 ? -3.265 -0.026 6.221 1.00 98.56 143 LEU A C 1
ATOM 1106 O O . LEU A 1 143 ? -3.994 0.965 6.230 1.00 98.56 143 LEU A O 1
ATOM 1110 N N . GLY A 1 144 ? -2.490 -0.317 5.174 1.00 98.19 144 GLY A N 1
ATOM 1111 C CA . GLY A 1 144 ? -2.465 0.488 3.949 1.00 98.19 144 GLY A CA 1
ATOM 1112 C C . GLY A 1 144 ? -3.781 0.448 3.176 1.00 98.19 144 GLY A C 1
ATOM 1113 O O . GLY A 1 144 ? -4.295 1.492 2.769 1.00 98.19 144 GLY A O 1
ATOM 1114 N N . LEU A 1 145 ? -4.346 -0.748 3.026 1.00 98.62 145 LEU A N 1
ATOM 1115 C CA . LEU A 1 145 ? -5.611 -1.003 2.344 1.00 98.62 145 LEU A CA 1
ATOM 1116 C C . LEU A 1 145 ? -6.787 -0.284 3.020 1.00 98.62 145 LEU A C 1
ATOM 1118 O O . LEU A 1 145 ? -7.586 0.359 2.341 1.00 98.62 145 LEU A O 1
ATOM 1122 N N . SER A 1 146 ? -6.860 -0.335 4.353 1.00 98.56 146 SER A N 1
ATOM 1123 C CA . SER A 1 146 ? -7.943 0.279 5.137 1.00 98.56 146 SER A CA 1
ATOM 1124 C C . SER A 1 146 ? -7.757 1.774 5.421 1.00 98.56 146 SER A C 1
ATOM 1126 O O . SER A 1 146 ? -8.685 2.430 5.893 1.00 98.56 146 SER A O 1
ATOM 1128 N N . LEU A 1 147 ? -6.589 2.359 5.129 1.00 98.31 147 LEU A N 1
ATOM 1129 C CA . LEU A 1 147 ? -6.283 3.763 5.433 1.00 98.31 147 LEU A CA 1
ATOM 1130 C C . LEU A 1 147 ? -7.305 4.798 4.911 1.00 98.31 147 LEU A C 1
ATOM 1132 O O . LEU A 1 147 ? -7.481 5.819 5.582 1.00 98.31 147 LEU A O 1
ATOM 1136 N N . PRO A 1 148 ? -7.972 4.629 3.748 1.00 97.56 148 PRO A N 1
ATOM 1137 C CA . PRO A 1 148 ? -9.008 5.567 3.318 1.00 97.56 148 PRO A CA 1
ATOM 1138 C C . PRO A 1 148 ? -10.161 5.712 4.310 1.00 97.56 148 PRO A C 1
ATOM 1140 O O . PRO A 1 148 ? -10.671 6.821 4.447 1.00 97.56 148 PRO A O 1
ATOM 1143 N N . LEU A 1 149 ? -10.525 4.644 5.033 1.00 98.12 149 LEU A N 1
ATOM 1144 C CA . LEU A 1 149 ? -11.608 4.669 6.021 1.00 98.12 149 LEU A CA 1
ATOM 1145 C C . LEU A 1 149 ? -11.319 5.686 7.134 1.00 98.12 149 LEU A C 1
ATOM 1147 O O . LEU A 1 149 ? -12.178 6.485 7.493 1.00 98.12 149 LEU A O 1
ATOM 1151 N N . ALA A 1 150 ? -10.066 5.758 7.594 1.00 98.06 150 ALA A N 1
ATOM 1152 C CA . ALA A 1 150 ? -9.624 6.735 8.593 1.00 98.06 150 ALA A CA 1
ATOM 1153 C C . ALA A 1 150 ? -9.668 8.198 8.112 1.00 98.06 150 ALA A C 1
ATOM 1155 O O . ALA A 1 150 ? -9.452 9.112 8.904 1.00 98.06 150 ALA A O 1
ATOM 1156 N N . LYS A 1 151 ? -9.882 8.444 6.815 1.00 97.31 151 LYS A N 1
ATOM 1157 C CA . LYS A 1 151 ? -9.907 9.787 6.211 1.00 97.31 151 LYS A CA 1
ATOM 1158 C C . LYS A 1 151 ? -11.321 10.248 5.851 1.00 97.31 151 LYS A C 1
ATOM 1160 O O . LYS A 1 151 ? -11.477 11.334 5.292 1.00 97.31 151 LYS A O 1
ATOM 1165 N N . LEU A 1 152 ? -12.341 9.435 6.130 1.00 96.50 152 LEU A N 1
ATOM 1166 C CA . LEU A 1 152 ? -13.731 9.785 5.862 1.00 96.50 152 LEU A CA 1
ATOM 1167 C C . LEU A 1 152 ? -14.198 10.877 6.832 1.00 96.50 152 LEU A C 1
ATOM 1169 O O . LEU A 1 152 ? -14.070 10.746 8.046 1.00 96.50 152 LEU A O 1
ATOM 1173 N N . ALA A 1 153 ? -14.758 11.959 6.289 1.00 94.69 153 ALA A N 1
ATOM 1174 C CA . ALA A 1 153 ? -15.320 13.043 7.096 1.00 94.69 153 ALA A CA 1
ATOM 1175 C C . ALA A 1 153 ? -16.726 12.710 7.628 1.00 94.69 153 ALA A C 1
ATOM 1177 O O . ALA A 1 153 ? -17.063 13.071 8.753 1.00 94.69 153 ALA A O 1
ATOM 1178 N N . HIS A 1 154 ? -17.532 12.017 6.818 1.00 95.12 154 HIS A N 1
ATOM 1179 C CA . HIS A 1 154 ? -18.917 11.653 7.118 1.00 95.12 154 HIS A CA 1
ATOM 1180 C C . HIS A 1 154 ? -19.171 10.200 6.688 1.00 95.12 154 HIS A C 1
ATOM 1182 O O . HIS A 1 154 ? -19.814 9.984 5.661 1.00 95.12 154 HIS A O 1
ATOM 1188 N N . PRO A 1 155 ? -18.598 9.211 7.401 1.00 97.00 155 PRO A N 1
ATOM 1189 C CA . PRO A 1 155 ? -18.777 7.808 7.050 1.00 97.00 155 PRO A CA 1
ATOM 1190 C C . PRO A 1 155 ? -20.249 7.396 7.184 1.00 97.00 155 PRO A C 1
ATOM 1192 O O . PRO A 1 155 ? -20.943 7.805 8.118 1.00 97.00 155 PRO A O 1
ATOM 1195 N N . SER A 1 156 ? -20.708 6.568 6.253 1.00 97.69 156 SER A N 1
ATOM 1196 C CA . SER A 1 156 ? -21.957 5.813 6.359 1.00 97.69 156 SER A CA 1
ATOM 1197 C C . SER A 1 156 ? -21.903 4.805 7.511 1.00 97.69 156 SER A C 1
ATOM 1199 O O . SER A 1 156 ? -20.840 4.516 8.053 1.00 97.69 156 SER A O 1
ATOM 1201 N N . GLU A 1 157 ? -23.045 4.221 7.873 1.00 97.81 157 GLU A N 1
ATOM 1202 C CA . GLU A 1 157 ? -23.113 3.204 8.931 1.00 97.81 157 GLU A CA 1
ATOM 1203 C C . GLU A 1 157 ? -22.217 1.987 8.639 1.00 97.81 157 GLU A C 1
ATOM 1205 O O . GLU A 1 157 ? -21.479 1.534 9.511 1.00 97.81 157 GLU A O 1
ATOM 1210 N N . ALA A 1 158 ? -22.203 1.508 7.391 1.00 97.75 158 ALA A N 1
ATOM 1211 C CA . ALA A 1 158 ? -21.335 0.406 6.982 1.00 97.75 158 ALA A CA 1
ATOM 1212 C C . ALA A 1 158 ? -19.842 0.766 7.099 1.00 97.75 158 ALA A C 1
ATOM 1214 O O . ALA A 1 158 ? -19.039 -0.047 7.554 1.00 97.75 158 ALA A O 1
ATOM 1215 N N . GLU A 1 159 ? -19.465 1.996 6.737 1.00 98.31 159 GLU A N 1
ATOM 1216 C CA . GLU A 1 159 ? -18.088 2.479 6.884 1.00 98.31 159 GLU A CA 1
ATOM 1217 C C . GLU A 1 159 ? -17.709 2.685 8.352 1.00 98.31 159 GLU A C 1
ATOM 1219 O O . GLU A 1 159 ? -16.571 2.416 8.723 1.00 98.31 159 GLU A O 1
ATOM 1224 N N . VAL A 1 160 ? -18.645 3.121 9.200 1.00 97.94 160 VAL A N 1
ATOM 1225 C CA . VAL A 1 160 ? -18.438 3.204 10.652 1.00 97.94 160 VAL A CA 1
ATOM 1226 C C . VAL A 1 160 ? -18.138 1.825 11.230 1.00 97.94 160 VAL A C 1
ATOM 1228 O O . VAL A 1 160 ? -17.163 1.693 11.966 1.00 97.94 160 VAL A O 1
ATOM 1231 N N . ASN A 1 161 ? -18.904 0.801 10.852 1.00 97.38 161 ASN A N 1
ATOM 1232 C CA . ASN A 1 161 ? -18.654 -0.568 11.302 1.00 97.38 161 ASN A CA 1
ATOM 1233 C C . ASN A 1 161 ? -17.270 -1.059 10.847 1.00 97.38 161 ASN A C 1
ATOM 1235 O O . ASN A 1 161 ? -16.502 -1.564 11.659 1.00 97.38 161 ASN A O 1
ATOM 1239 N N . ALA A 1 162 ? -16.899 -0.808 9.586 1.00 98.12 162 ALA A N 1
ATOM 1240 C CA . ALA A 1 162 ? -15.567 -1.147 9.082 1.00 98.12 162 ALA A CA 1
ATOM 1241 C C . ALA A 1 162 ? -14.441 -0.380 9.808 1.00 98.12 162 ALA A C 1
ATOM 1243 O O . ALA A 1 162 ? -13.366 -0.928 10.041 1.00 98.12 162 ALA A O 1
ATOM 1244 N N . ILE A 1 163 ? -14.663 0.885 10.183 1.00 98.44 163 ILE A N 1
ATOM 1245 C CA . ILE A 1 163 ? -13.725 1.660 11.010 1.00 98.44 163 ILE A CA 1
ATOM 1246 C C . ILE A 1 163 ? -13.584 1.018 12.390 1.00 98.44 163 ILE A C 1
ATOM 1248 O O . ILE A 1 163 ? -12.458 0.841 12.850 1.00 98.44 163 ILE A O 1
ATOM 1252 N N . ASP A 1 164 ? -14.691 0.671 13.046 1.00 97.50 164 ASP A N 1
ATOM 1253 C CA . ASP A 1 164 ? -14.682 0.090 14.390 1.00 97.50 164 ASP A CA 1
ATOM 1254 C C . ASP A 1 164 ? -14.003 -1.301 14.396 1.00 97.50 164 ASP A C 1
ATOM 1256 O O . ASP A 1 164 ? -13.206 -1.581 15.299 1.00 97.50 164 ASP A O 1
ATOM 1260 N N . ASP A 1 165 ? -14.183 -2.109 13.342 1.00 96.94 165 ASP A N 1
ATOM 1261 C CA . ASP A 1 165 ? -13.429 -3.354 13.125 1.00 96.94 165 ASP A CA 1
ATOM 1262 C C . ASP A 1 165 ? -11.919 -3.095 13.027 1.00 96.94 165 ASP A C 1
ATOM 1264 O O . ASP A 1 165 ? -11.119 -3.784 13.670 1.00 96.94 165 ASP A O 1
ATOM 1268 N N . VAL A 1 166 ? -11.510 -2.070 12.265 1.00 98.38 166 VAL A N 1
ATOM 1269 C CA . VAL A 1 166 ? -10.099 -1.665 12.182 1.00 98.38 166 VAL A CA 1
ATOM 1270 C C . VAL A 1 166 ? -9.572 -1.247 13.544 1.00 98.38 166 VAL A C 1
ATOM 1272 O O . VAL A 1 166 ? -8.501 -1.693 13.946 1.00 98.38 166 VAL A O 1
ATOM 1275 N N . LEU A 1 167 ? -10.325 -0.439 14.292 1.00 98.19 167 LEU A N 1
ATOM 1276 C CA . LEU A 1 167 ? -9.913 0.031 15.613 1.00 98.19 167 LEU A CA 1
ATOM 1277 C C . LEU A 1 167 ? -9.658 -1.101 16.603 1.00 98.19 167 LEU A C 1
ATOM 1279 O O . LEU A 1 167 ? -8.739 -0.986 17.419 1.00 98.19 167 LEU A O 1
ATOM 1283 N N . TYR A 1 168 ? -10.420 -2.191 16.514 1.00 95.25 168 TYR A N 1
ATOM 1284 C CA . TYR A 1 168 ? -10.220 -3.358 17.362 1.00 95.25 168 TYR A CA 1
ATOM 1285 C C . TYR A 1 168 ? -8.808 -3.939 17.199 1.00 95.25 168 TYR A C 1
ATOM 1287 O O . TYR A 1 168 ? -8.048 -4.018 18.172 1.00 95.25 168 TYR A O 1
ATOM 1295 N N . TRP A 1 169 ? -8.410 -4.294 15.975 1.00 96.50 169 TRP A N 1
ATOM 1296 C CA . TRP A 1 169 ? -7.086 -4.876 15.738 1.00 96.50 169 TRP A CA 1
ATOM 1297 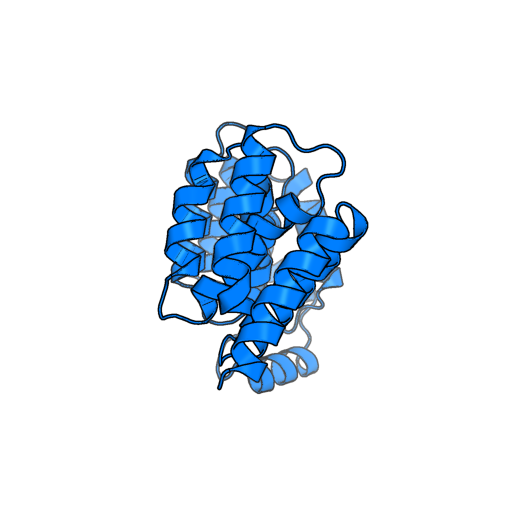C C . TRP A 1 169 ? -5.967 -3.825 15.689 1.00 96.50 169 TRP A C 1
ATOM 1299 O O . TRP A 1 169 ? -4.815 -4.156 15.970 1.00 96.50 169 TRP A O 1
ATOM 1309 N N . LEU A 1 170 ? -6.290 -2.547 15.463 1.00 97.75 170 LEU A N 1
ATOM 1310 C CA . LEU A 1 170 ? -5.335 -1.439 15.532 1.00 97.75 170 LEU A CA 1
ATOM 1311 C C . LEU A 1 170 ? -4.703 -1.306 16.922 1.00 97.75 170 LEU A C 1
ATOM 1313 O O . LEU A 1 170 ? -3.536 -0.935 17.013 1.00 97.75 170 LEU A O 1
ATOM 1317 N N . THR A 1 171 ? -5.433 -1.640 17.997 1.00 96.56 171 THR A N 1
ATOM 1318 C CA . THR A 1 171 ? -4.856 -1.656 19.357 1.00 96.56 171 THR A CA 1
ATOM 1319 C C . THR A 1 171 ? -3.637 -2.572 19.446 1.00 96.56 171 THR A C 1
ATOM 1321 O O . THR A 1 171 ? -2.630 -2.171 20.008 1.00 96.56 171 THR A O 1
ATOM 1324 N N . HIS A 1 172 ? -3.695 -3.750 18.822 1.00 95.38 172 HIS A N 1
ATOM 1325 C CA . HIS A 1 172 ? -2.578 -4.693 18.769 1.00 95.38 172 HIS A CA 1
ATOM 1326 C C . HIS A 1 172 ? -1.516 -4.261 17.752 1.00 95.38 172 HIS A C 1
ATOM 1328 O O . HIS A 1 172 ? -0.329 -4.350 18.035 1.00 95.38 172 HIS A O 1
ATOM 1334 N N . ALA A 1 173 ? -1.922 -3.736 16.590 1.00 97.25 173 ALA A N 1
ATOM 1335 C CA . ALA A 1 173 ? -0.979 -3.279 15.566 1.00 97.25 173 ALA A CA 1
ATOM 1336 C C . ALA A 1 173 ? -0.105 -2.097 16.035 1.00 97.25 173 ALA A C 1
ATOM 1338 O O . ALA A 1 173 ? 1.023 -1.945 15.577 1.00 97.25 173 ALA A O 1
ATOM 1339 N N . LEU A 1 174 ? -0.597 -1.262 16.958 1.00 97.62 174 LEU A N 1
ATOM 1340 C CA . LEU A 1 174 ? 0.192 -0.199 17.600 1.00 97.62 174 LEU A CA 1
ATOM 1341 C C . LEU A 1 174 ? 1.295 -0.744 18.518 1.00 97.62 174 LEU A C 1
ATOM 1343 O O . LEU A 1 174 ? 2.287 -0.053 18.739 1.00 97.62 174 LEU A O 1
ATOM 1347 N N . GLU A 1 175 ? 1.114 -1.959 19.029 1.00 96.06 175 GLU A N 1
ATOM 1348 C CA . GLU A 1 175 ? 2.040 -2.679 19.908 1.00 96.06 175 GLU A CA 1
ATOM 1349 C C . GLU A 1 175 ? 2.850 -3.736 19.134 1.00 96.06 175 GLU A C 1
ATOM 1351 O O . GLU A 1 175 ? 3.550 -4.546 19.739 1.00 96.06 175 GLU A O 1
ATOM 1356 N N . ASP A 1 176 ? 2.759 -3.751 17.797 1.00 96.88 176 ASP A N 1
ATOM 1357 C CA . ASP A 1 176 ? 3.447 -4.739 16.969 1.00 96.88 176 ASP A CA 1
ATOM 1358 C C . ASP A 1 176 ? 4.965 -4.672 17.184 1.00 96.88 176 ASP A C 1
ATOM 1360 O O . ASP A 1 176 ? 5.572 -3.595 17.175 1.00 96.88 176 ASP A O 1
ATOM 1364 N N . SER A 1 177 ? 5.580 -5.846 17.349 1.00 94.69 177 SER A N 1
ATOM 1365 C CA . SER A 1 177 ? 7.033 -5.993 17.481 1.00 94.69 177 SER A CA 1
ATOM 1366 C C . SER A 1 177 ? 7.797 -5.429 16.279 1.00 94.69 177 SER A C 1
ATOM 1368 O O . SER A 1 177 ? 8.935 -4.973 16.423 1.00 94.69 177 SER A O 1
ATOM 1370 N N . ASP A 1 178 ? 7.167 -5.424 15.100 1.00 96.19 178 ASP A N 1
ATOM 1371 C CA . ASP A 1 178 ? 7.709 -4.798 13.910 1.00 96.19 178 ASP A CA 1
ATOM 1372 C C . ASP A 1 178 ? 7.435 -3.283 13.898 1.00 96.19 178 ASP A C 1
ATOM 1374 O O . ASP A 1 178 ? 6.301 -2.792 13.969 1.00 96.19 178 ASP A O 1
ATOM 1378 N N . LYS A 1 179 ? 8.517 -2.509 13.774 1.00 94.56 179 LYS A N 1
ATOM 1379 C CA . LYS A 1 179 ? 8.470 -1.040 13.827 1.00 94.56 179 LYS A CA 1
ATOM 1380 C C . LYS A 1 179 ? 7.791 -0.415 12.613 1.00 94.56 179 LYS A C 1
ATOM 1382 O O . LYS A 1 179 ? 7.277 0.700 12.715 1.00 94.56 179 LYS A O 1
ATOM 1387 N N . ASP A 1 180 ? 7.819 -1.074 11.460 1.00 92.75 180 ASP A N 1
ATOM 1388 C CA . ASP A 1 180 ? 7.196 -0.551 10.251 1.00 92.75 180 ASP A CA 1
ATOM 1389 C C . ASP A 1 180 ? 5.682 -0.786 10.270 1.00 92.75 180 ASP A C 1
ATOM 1391 O O . ASP A 1 180 ? 4.939 0.097 9.826 1.00 92.75 180 ASP A O 1
ATOM 1395 N N . VAL A 1 181 ? 5.209 -1.894 10.852 1.00 96.69 181 VAL A N 1
ATOM 1396 C CA . VAL A 1 181 ? 3.775 -2.119 11.116 1.00 96.69 181 VAL A CA 1
ATOM 1397 C C . VAL A 1 181 ? 3.245 -1.108 12.131 1.00 96.69 181 VAL A C 1
ATOM 1399 O O . VAL A 1 181 ? 2.308 -0.367 11.820 1.00 96.69 181 VAL A O 1
ATOM 1402 N N . SER A 1 182 ? 3.880 -0.985 13.298 1.00 97.31 182 SER A N 1
ATOM 1403 C CA . SER A 1 182 ? 3.426 -0.056 14.348 1.00 97.31 182 SER A CA 1
ATOM 1404 C C . SER A 1 182 ? 3.473 1.416 13.916 1.00 97.31 182 SER A C 1
ATOM 1406 O O . SER A 1 182 ? 2.562 2.190 14.225 1.00 97.31 182 SER A O 1
ATOM 1408 N N . ARG A 1 183 ? 4.457 1.823 13.098 1.00 96.50 183 ARG A N 1
ATOM 1409 C CA . ARG A 1 183 ? 4.487 3.174 12.495 1.00 96.50 183 ARG A CA 1
ATOM 1410 C C . ARG A 1 183 ? 3.334 3.404 11.516 1.00 96.50 183 ARG A C 1
ATOM 1412 O O . ARG A 1 183 ? 2.786 4.512 11.450 1.00 96.50 183 ARG A O 1
ATOM 1419 N N . MET A 1 184 ? 2.965 2.386 10.741 1.00 97.44 184 MET A N 1
ATOM 1420 C CA . MET A 1 184 ? 1.818 2.474 9.840 1.00 97.44 184 MET A CA 1
ATOM 1421 C C . MET A 1 184 ? 0.500 2.526 10.630 1.00 97.44 184 MET A C 1
ATOM 1423 O O . MET A 1 184 ? -0.382 3.317 10.291 1.00 97.44 184 MET A O 1
ATOM 1427 N N . ALA A 1 185 ? 0.401 1.794 11.743 1.00 98.25 185 ALA A N 1
ATOM 1428 C CA . ALA A 1 185 ? -0.735 1.853 12.662 1.00 98.25 185 ALA A CA 1
ATOM 1429 C C . ALA A 1 185 ? -0.896 3.244 13.297 1.00 98.25 185 ALA A C 1
ATOM 1431 O O . ALA A 1 185 ? -1.989 3.815 13.285 1.00 98.25 185 ALA A O 1
ATOM 1432 N N . ASP A 1 186 ? 0.194 3.861 13.764 1.00 98.19 186 ASP A N 1
ATOM 1433 C CA . ASP A 1 186 ? 0.153 5.237 14.275 1.00 98.19 186 ASP A CA 1
ATOM 1434 C C . ASP A 1 186 ? -0.230 6.246 13.174 1.00 98.19 186 ASP A C 1
ATOM 1436 O O . ASP A 1 186 ? -0.980 7.189 13.432 1.00 98.19 186 ASP A O 1
ATOM 1440 N N . THR A 1 187 ? 0.199 6.027 11.925 1.00 98.00 187 THR A N 1
ATOM 1441 C CA . THR A 1 187 ? -0.222 6.840 10.765 1.00 98.00 187 THR A CA 1
ATOM 1442 C C . THR A 1 187 ? -1.725 6.728 10.499 1.00 98.00 187 THR A C 1
ATOM 1444 O O . THR A 1 187 ? -2.396 7.742 10.251 1.00 98.00 187 THR A O 1
ATOM 1447 N N . TRP A 1 188 ? -2.271 5.515 10.581 1.00 98.50 188 TRP A N 1
ATOM 1448 C CA . TRP A 1 188 ? -3.703 5.268 10.457 1.00 98.50 188 TRP A CA 1
ATOM 1449 C C . TRP A 1 188 ? -4.463 6.005 11.567 1.00 98.50 188 TRP A C 1
ATOM 1451 O O . TRP A 1 188 ? -5.345 6.819 11.286 1.00 98.50 188 TRP A O 1
ATOM 1461 N N . LEU A 1 189 ? -4.035 5.843 12.824 1.00 98.50 189 LEU A N 1
ATOM 1462 C CA . LEU A 1 189 ? -4.671 6.470 13.985 1.00 98.50 189 LEU A CA 1
ATOM 1463 C C . LEU A 1 189 ? -4.614 8.003 13.939 1.00 98.50 189 LEU A C 1
ATOM 1465 O O . LEU A 1 189 ? -5.588 8.682 14.268 1.00 98.50 189 LEU A O 1
ATOM 1469 N N . LYS A 1 190 ? -3.480 8.569 13.509 1.00 98.38 190 LYS A N 1
ATOM 1470 C CA . LYS A 1 190 ? -3.321 10.015 13.284 1.00 98.38 190 LYS A CA 1
ATOM 1471 C C . LYS A 1 190 ? -4.244 10.530 12.185 1.00 98.38 190 LYS A C 1
ATOM 1473 O O . LYS A 1 190 ? -4.714 11.660 12.288 1.00 98.38 190 LYS A O 1
ATOM 1478 N N . SER A 1 191 ? -4.489 9.734 11.144 1.00 98.25 191 SER A N 1
ATOM 1479 C CA . SER A 1 191 ? -5.431 10.095 10.080 1.00 98.25 191 SER A CA 1
ATOM 1480 C C . SER A 1 191 ? -6.855 10.156 10.627 1.00 98.25 191 SER A C 1
ATOM 1482 O O . SER A 1 191 ? -7.492 11.197 10.477 1.00 98.25 191 SER A O 1
ATOM 1484 N N . LEU A 1 192 ? -7.282 9.130 11.377 1.00 98.44 192 LEU A N 1
ATOM 1485 C CA . LEU A 1 192 ? -8.592 9.120 12.031 1.00 98.44 192 LEU A CA 1
ATOM 1486 C C . LEU A 1 192 ? -8.755 10.311 12.975 1.00 98.44 192 LEU A C 1
ATOM 1488 O O . LEU A 1 192 ? -9.767 10.997 12.924 1.00 98.44 192 LEU A O 1
ATOM 1492 N N . GLY A 1 193 ? -7.744 10.621 13.791 1.00 98.06 193 GLY A N 1
ATOM 1493 C CA . GLY A 1 193 ? -7.807 11.715 14.765 1.00 98.06 193 GLY A CA 1
ATOM 1494 C C . GLY A 1 193 ? -8.054 13.107 14.166 1.00 98.06 193 GLY A C 1
ATOM 1495 O O . GLY A 1 193 ? -8.477 14.008 14.890 1.00 98.06 193 GLY A O 1
ATOM 1496 N N . LYS A 1 194 ? -7.838 13.304 12.857 1.00 97.50 194 LYS A N 1
ATOM 1497 C CA . LYS A 1 194 ? -8.205 14.552 12.162 1.00 97.50 194 LYS A CA 1
ATOM 1498 C C . LYS A 1 194 ? -9.720 14.711 11.999 1.00 97.50 194 LYS A C 1
ATOM 1500 O O . LYS A 1 194 ? -10.188 15.843 11.923 1.00 97.50 194 LYS A O 1
ATOM 1505 N N . HIS A 1 195 ? -10.460 13.603 11.983 1.00 96.50 195 HIS A N 1
ATOM 1506 C CA . HIS A 1 195 ? -11.906 13.548 11.753 1.00 96.50 195 HIS A CA 1
ATOM 1507 C C . HIS A 1 195 ? -12.682 13.095 13.003 1.00 96.50 195 HIS A C 1
ATOM 1509 O O . HIS A 1 195 ? -13.728 13.657 13.309 1.00 96.50 195 HIS A O 1
ATOM 1515 N N . ASP A 1 196 ? -12.133 12.159 13.784 1.00 96.56 196 ASP A N 1
ATOM 1516 C CA . ASP A 1 196 ? -12.716 11.628 15.019 1.00 96.56 196 ASP A CA 1
ATOM 1517 C C . ASP A 1 196 ? -11.655 11.511 16.130 1.00 96.56 196 ASP A C 1
ATOM 1519 O O . ASP A 1 196 ? -11.050 10.463 16.384 1.00 96.56 196 ASP A O 1
ATOM 1523 N N . ARG A 1 197 ? -11.421 12.627 16.833 1.00 96.94 197 ARG A N 1
ATOM 1524 C CA . ARG A 1 197 ? -10.490 12.670 17.975 1.00 96.94 197 ARG A CA 1
ATOM 1525 C C . ARG A 1 197 ? -10.918 11.742 19.107 1.00 96.94 197 ARG A C 1
ATOM 1527 O O . ARG A 1 197 ? -10.057 11.214 19.802 1.00 96.94 197 ARG A O 1
ATOM 1534 N N . LYS A 1 198 ? -12.227 11.557 19.314 1.00 96.75 198 LYS A N 1
ATOM 1535 C CA . LYS A 1 198 ? -12.755 10.781 20.441 1.00 96.75 198 LYS A CA 1
ATOM 1536 C C . LYS A 1 198 ? -12.374 9.312 20.290 1.00 96.75 198 LYS A C 1
ATOM 1538 O O . LYS A 1 198 ? -11.777 8.757 21.215 1.00 96.75 198 LYS A O 1
ATOM 1543 N N . ARG A 1 199 ? -12.656 8.710 19.128 1.00 96.50 199 ARG A N 1
ATOM 1544 C CA . ARG A 1 199 ? -12.241 7.333 18.822 1.00 96.50 199 ARG A CA 1
ATOM 1545 C C . ARG A 1 199 ? -10.722 7.190 18.869 1.00 96.50 199 ARG A C 1
ATOM 1547 O O . ARG A 1 199 ? -10.216 6.290 19.535 1.00 96.50 199 ARG A O 1
ATOM 1554 N N . ALA A 1 200 ? -9.987 8.126 18.266 1.00 97.38 200 ALA A N 1
ATOM 1555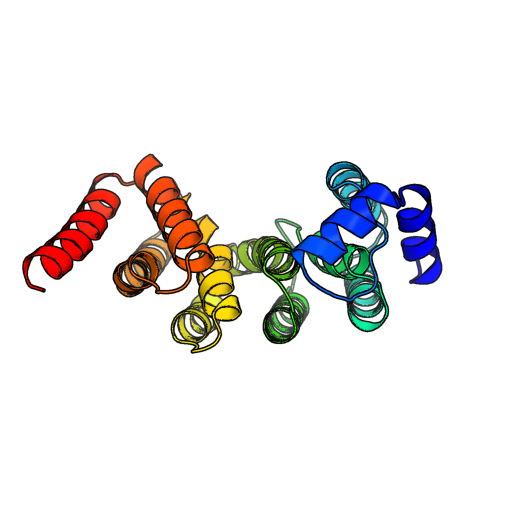 C CA . ALA A 1 200 ? -8.527 8.063 18.262 1.00 97.38 200 ALA A CA 1
ATOM 1556 C C . ALA A 1 200 ? -7.914 8.105 19.679 1.00 97.38 200 ALA A C 1
ATOM 1558 O O . ALA A 1 200 ? -6.998 7.341 19.988 1.00 97.38 200 ALA A O 1
ATOM 1559 N N . SER A 1 201 ? -8.429 8.961 20.570 1.00 96.94 201 SER A N 1
ATOM 1560 C CA . SER A 1 201 ? -7.997 9.019 21.973 1.00 96.94 201 SER A CA 1
ATOM 1561 C C . SER A 1 201 ? -8.367 7.763 22.762 1.00 96.94 201 SER A C 1
ATOM 1563 O O . SER A 1 201 ? -7.600 7.353 23.632 1.00 96.94 201 SER A O 1
ATOM 1565 N N . MET A 1 202 ? -9.513 7.144 22.466 1.00 96.75 202 MET A N 1
ATOM 1566 C CA . MET A 1 202 ? -9.940 5.906 23.120 1.00 96.75 202 MET A CA 1
ATOM 1567 C C . MET A 1 202 ? -8.966 4.759 22.832 1.00 96.75 202 MET A C 1
ATOM 1569 O O . MET A 1 202 ? -8.514 4.106 23.766 1.00 96.75 202 MET A O 1
ATOM 1573 N N . VAL A 1 203 ? -8.561 4.587 21.571 1.00 97.19 203 VAL A N 1
ATOM 1574 C CA . VAL A 1 203 ? -7.573 3.572 21.163 1.00 97.19 203 VAL A CA 1
ATOM 1575 C C . VAL A 1 203 ? -6.247 3.767 21.899 1.00 97.19 203 VAL A C 1
ATOM 1577 O O . VAL A 1 203 ? -5.712 2.816 22.463 1.00 97.19 203 VAL A O 1
ATOM 1580 N N . ARG A 1 204 ? -5.736 5.009 21.969 1.00 95.31 204 ARG A N 1
ATOM 1581 C CA . ARG A 1 204 ? -4.490 5.304 22.707 1.00 95.31 204 ARG A CA 1
ATOM 1582 C C . ARG A 1 204 ? -4.599 4.941 24.185 1.00 95.31 204 ARG A C 1
ATOM 1584 O O . ARG A 1 204 ? -3.646 4.407 24.739 1.00 95.31 204 ARG A O 1
ATOM 1591 N N . ARG A 1 205 ? -5.747 5.215 24.812 1.00 95.56 205 ARG A N 1
ATOM 1592 C CA . ARG A 1 205 ? -5.982 4.879 26.222 1.00 95.56 205 ARG A CA 1
ATOM 1593 C C . ARG A 1 205 ? -5.960 3.368 26.455 1.00 95.56 205 ARG A C 1
ATOM 1595 O O . ARG A 1 205 ? -5.371 2.941 27.436 1.00 95.56 205 ARG A O 1
ATOM 1602 N N . VAL A 1 206 ? -6.561 2.586 25.555 1.00 94.94 206 VAL A N 1
ATOM 1603 C CA . VAL A 1 206 ? -6.561 1.113 25.636 1.00 94.94 206 VAL A CA 1
ATOM 1604 C C . VAL A 1 206 ? -5.141 0.551 25.554 1.00 94.94 206 VAL A C 1
ATOM 1606 O O . VAL A 1 206 ? -4.779 -0.316 26.342 1.00 94.94 206 VAL A O 1
ATOM 1609 N N . VAL A 1 207 ? -4.316 1.065 24.639 1.00 94.12 207 VAL A N 1
ATOM 1610 C CA . VAL A 1 207 ? -2.906 0.652 24.532 1.00 94.12 207 VAL A CA 1
ATOM 1611 C C . VAL A 1 207 ? -2.124 1.041 25.795 1.00 94.12 207 VAL A C 1
ATOM 1613 O O . VAL A 1 207 ? -1.397 0.233 26.361 1.00 94.12 207 VAL A O 1
ATOM 1616 N N . GLN A 1 208 ? -2.323 2.259 26.307 1.00 92.38 208 GLN A N 1
ATOM 1617 C CA . GLN A 1 208 ? -1.649 2.730 27.525 1.00 92.38 208 GLN A CA 1
ATOM 1618 C C . GLN A 1 208 ? -2.025 1.936 28.781 1.00 92.38 208 GLN A C 1
ATOM 1620 O O . GLN A 1 208 ? -1.161 1.720 29.631 1.00 92.38 208 GLN A O 1
ATOM 1625 N N . SER A 1 209 ? -3.284 1.503 28.920 1.00 92.81 209 SER A N 1
ATOM 1626 C CA . SER A 1 209 ? -3.691 0.699 30.077 1.00 92.81 209 SER A CA 1
ATOM 1627 C C . SER A 1 209 ? -3.002 -0.664 30.088 1.00 92.81 209 SER A C 1
ATOM 1629 O O . SER A 1 209 ? -2.516 -1.068 31.134 1.00 92.81 209 SER A O 1
ATOM 1631 N N . ARG A 1 210 ? -2.846 -1.320 28.928 1.00 91.25 210 ARG A N 1
ATOM 1632 C CA . ARG A 1 210 ? -2.123 -2.605 28.833 1.00 91.25 210 ARG A CA 1
ATOM 1633 C C . ARG A 1 210 ? -0.661 -2.482 29.251 1.00 91.25 210 ARG A C 1
ATOM 1635 O O . ARG A 1 210 ? -0.162 -3.340 29.963 1.00 91.25 210 ARG A O 1
ATOM 1642 N N . ALA A 1 211 ? -0.005 -1.392 28.857 1.00 81.38 211 ALA A N 1
ATOM 1643 C CA . ALA A 1 211 ? 1.375 -1.115 29.248 1.00 81.38 211 ALA A CA 1
ATOM 1644 C C . ALA A 1 211 ? 1.536 -0.773 30.741 1.00 81.38 211 ALA A C 1
ATOM 1646 O O . ALA A 1 211 ? 2.645 -0.847 31.254 1.00 81.38 211 ALA A O 1
ATOM 1647 N N . SER A 1 212 ? 0.463 -0.356 31.420 1.00 73.81 212 SER A N 1
ATOM 1648 C CA . SER A 1 212 ? 0.482 -0.047 32.860 1.00 73.81 212 SER A CA 1
ATOM 1649 C C . SER A 1 212 ? 0.221 -1.281 33.733 1.00 73.81 212 SER A C 1
ATOM 1651 O O . SER A 1 212 ? 0.576 -1.270 34.908 1.00 73.81 212 SER A O 1
ATOM 1653 N N . ASP A 1 213 ? -0.399 -2.316 33.159 1.00 68.75 213 ASP A N 1
ATOM 1654 C CA . ASP A 1 213 ? -0.731 -3.583 33.822 1.00 68.75 213 ASP A CA 1
ATOM 1655 C C . ASP A 1 213 ? 0.344 -4.677 33.612 1.00 68.75 213 ASP A C 1
ATOM 1657 O O . ASP A 1 213 ? 0.241 -5.752 34.207 1.00 68.75 213 ASP A O 1
ATOM 1661 N N . ALA A 1 214 ? 1.346 -4.419 32.760 1.00 62.06 214 ALA A N 1
ATOM 1662 C CA . ALA A 1 214 ? 2.459 -5.317 32.420 1.00 62.06 214 ALA A CA 1
ATOM 1663 C C . ALA A 1 214 ? 3.741 -4.966 33.192 1.00 62.06 214 ALA A C 1
ATOM 1665 O O . ALA A 1 214 ? 4.454 -5.916 33.591 1.00 62.06 214 ALA A O 1
#

pLDDT: mean 96.5, std 4.01, range [62.06, 98.69]

Organism: NCBI:txid576117

Radius of gyration: 18.26 Å; chains: 1; bounding box: 46×28×59 Å

Foldseek 3Di:
DALVVVQVLQLVQFDVVQQVVVCVVQNDWFGRSHDPVSLLVSLVVCLVVDDPVVLQVRLVSLCPPHTPSSLLSSLSVLLDLDDPPCPVVLVVLLVQLVVDRDQSSLLSSLSNLLSVCVVPVVCLVLLLVLCPDPDLSSVLSSLSSLLVLLQDQDDDPSSVVSVVVCLVSLLVQCVDPDPSSNVSSVVSLVSNCVRDVPSSVVSVVSNVVVVVVD

Secondary structure (DSSP, 8-state):
--HHHHHHHHHTT--HHHHHHHHHHH-SS------HHHHHHHHHHHHHHS-HHHHHHHHHHHHHHS-HHHHHHHHHHH--S--TTTHHHHHHHHHHHHH--SHHHHHHHHHHHHHHHHH-GGGHHHHHHHHT-SSHHHHHHHHHHHTTGGG-SS--HHHHHHHHHHHHHHHHHTT-SSHHHHHHHHHHHHHHHTT-HHHHHHHHHHHHHHHHH-